Protein AF-A0A0M0K4E7-F1 (afdb_monomer_lite)

Radius of gyration: 36.14 Å; chains: 1; bounding box: 96×59×83 Å

Secondary structure (DSSP, 8-state):
-HHHHTTTT---S-HHHHHHHHHHHHHHHHHHHHHHHHTSTTHHHHHHHT-SEEEEEEEEGGGTEEEEEEEEHHHHHHH-HHHHHHHT--HHHHHIIIIIS-TTTEEEEEEES-STT----EEEEEEPPTT-TTGGGT-SHHHHHHHHSPPPPHHHHHHHHHHHHHHHHHHHHHHHHHHHHHHHHHHHHHHHHHHHHHHHHHHHHHHHHHHHHHHHHH-S----------------------

Structure (mmCIF, N/CA/C/O backbone):
data_AF-A0A0M0K4E7-F1
#
_entry.id   AF-A0A0M0K4E7-F1
#
loop_
_atom_site.group_PDB
_atom_site.id
_atom_site.type_symbol
_atom_site.label_atom_id
_atom_site.label_alt_id
_atom_site.label_comp_id
_atom_site.label_asym_id
_atom_site.label_entity_id
_atom_site.label_seq_id
_atom_site.pdbx_PDB_ins_code
_atom_site.Cartn_x
_atom_site.Cartn_y
_atom_site.Cartn_z
_atom_site.occupancy
_atom_site.B_iso_or_equiv
_atom_site.auth_seq_id
_atom_site.auth_comp_id
_atom_site.auth_asym_id
_atom_site.auth_atom_id
_atom_site.pdbx_PDB_model_num
ATOM 1 N N . MET A 1 1 ? 12.611 11.943 -16.036 1.00 49.38 1 MET A N 1
ATOM 2 C CA . MET A 1 1 ? 11.353 11.420 -16.607 1.00 49.38 1 MET A CA 1
ATOM 3 C C . MET A 1 1 ? 11.455 11.261 -18.122 1.00 49.38 1 MET A C 1
ATOM 5 O O . MET A 1 1 ? 11.219 10.158 -18.580 1.00 49.38 1 MET A O 1
ATOM 9 N N . GLN A 1 2 ? 11.907 12.278 -18.879 1.00 44.09 2 GLN A N 1
ATOM 10 C CA . GLN A 1 2 ? 12.085 12.181 -20.344 1.00 44.09 2 GLN A CA 1
ATOM 11 C C . GLN A 1 2 ? 12.909 10.962 -20.803 1.00 44.09 2 GLN A C 1
ATOM 13 O O . GLN A 1 2 ? 12.464 10.255 -21.692 1.00 44.09 2 GLN A O 1
ATOM 18 N N . ARG A 1 3 ? 14.024 10.626 -20.133 1.00 46.41 3 ARG A N 1
ATOM 19 C CA . ARG A 1 3 ? 14.875 9.484 -20.531 1.00 46.41 3 ARG A CA 1
ATOM 20 C C . ARG A 1 3 ? 14.228 8.089 -20.438 1.00 46.41 3 ARG A C 1
ATOM 22 O O . ARG A 1 3 ? 14.693 7.184 -21.109 1.00 46.41 3 ARG A O 1
ATOM 29 N N . ALA A 1 4 ? 13.193 7.891 -19.615 1.00 48.69 4 ALA A N 1
ATOM 30 C CA . ALA A 1 4 ? 12.567 6.568 -19.452 1.00 48.69 4 ALA A CA 1
ATOM 31 C C . ALA A 1 4 ? 11.595 6.227 -20.598 1.00 48.69 4 ALA A C 1
ATOM 33 O O . ALA A 1 4 ? 11.326 5.058 -20.858 1.00 48.69 4 ALA A O 1
ATOM 34 N N . PHE A 1 5 ? 11.086 7.253 -21.288 1.00 51.72 5 PHE A N 1
ATOM 35 C CA . PHE A 1 5 ? 10.096 7.118 -22.359 1.00 51.72 5 PHE A CA 1
ATOM 36 C C . PHE A 1 5 ? 10.660 7.435 -23.752 1.00 51.72 5 PHE A C 1
ATOM 38 O O . PHE A 1 5 ? 9.991 7.168 -24.745 1.00 51.72 5 PHE A O 1
ATOM 45 N N . THR A 1 6 ? 11.885 7.967 -23.850 1.00 50.75 6 THR A N 1
ATOM 46 C CA . THR A 1 6 ? 12.546 8.275 -25.133 1.00 50.75 6 THR A CA 1
ATOM 47 C C . THR A 1 6 ? 12.959 7.041 -25.937 1.00 50.75 6 THR A C 1
ATOM 49 O O . THR A 1 6 ? 13.084 7.144 -27.150 1.00 50.75 6 THR A O 1
ATOM 52 N N . ASP A 1 7 ? 13.086 5.869 -25.309 1.00 50.75 7 ASP A N 1
ATOM 53 C CA . ASP A 1 7 ? 13.483 4.616 -25.985 1.00 50.75 7 ASP A CA 1
ATOM 54 C C . ASP A 1 7 ? 12.294 3.888 -26.654 1.00 50.75 7 ASP A C 1
ATOM 56 O O . ASP A 1 7 ? 12.356 2.701 -26.970 1.00 50.75 7 ASP A O 1
ATOM 60 N N . GLY A 1 8 ? 11.178 4.591 -26.863 1.00 47.91 8 GLY A N 1
ATOM 61 C CA . GLY A 1 8 ? 9.873 4.018 -27.193 1.00 47.91 8 GLY A CA 1
ATOM 62 C C . GLY A 1 8 ? 9.728 3.279 -28.529 1.00 47.91 8 GLY A C 1
ATOM 63 O O . GLY A 1 8 ? 8.633 2.785 -28.776 1.00 47.91 8 GLY A O 1
ATOM 64 N N . CYS A 1 9 ? 10.758 3.165 -29.376 1.00 43.69 9 CYS A N 1
ATOM 65 C CA . CYS A 1 9 ? 10.559 2.697 -30.756 1.00 43.69 9 CYS A CA 1
ATOM 66 C C . CYS A 1 9 ? 11.345 1.464 -31.220 1.00 43.69 9 CYS A C 1
ATOM 68 O O . CYS A 1 9 ? 11.097 1.033 -32.343 1.00 43.69 9 CYS A O 1
ATOM 70 N N . ARG A 1 10 ? 12.237 0.850 -30.432 1.00 47.88 10 ARG A N 1
ATOM 71 C CA . ARG A 1 10 ? 12.914 -0.401 -30.848 1.00 47.88 10 ARG A CA 1
ATOM 72 C C . ARG A 1 10 ? 13.301 -1.275 -29.657 1.00 47.88 10 ARG A C 1
ATOM 74 O O . ARG A 1 10 ? 14.477 -1.497 -29.408 1.00 47.88 10 ARG A O 1
ATOM 81 N N . LEU A 1 11 ? 12.319 -1.776 -28.911 1.00 52.84 11 LEU A N 1
ATOM 82 C CA . LEU A 1 11 ? 12.579 -2.970 -28.106 1.00 52.84 11 LEU A CA 1
ATOM 83 C C . LEU A 1 11 ? 12.620 -4.141 -29.089 1.00 52.84 11 LEU A C 1
ATOM 85 O O . LEU A 1 11 ? 11.592 -4.495 -29.665 1.00 52.84 11 LEU A O 1
ATOM 89 N N . GLY A 1 12 ? 13.818 -4.666 -29.354 1.00 53.38 12 GLY A N 1
ATOM 90 C CA . GLY A 1 12 ? 13.960 -5.930 -30.068 1.00 53.38 12 GLY A CA 1
ATOM 91 C C . GLY A 1 12 ? 13.257 -7.056 -29.305 1.00 53.38 12 GLY A C 1
ATOM 92 O O . GLY A 1 12 ? 12.929 -6.914 -28.128 1.00 53.38 12 GLY A O 1
ATOM 93 N N . ASN A 1 13 ? 13.055 -8.202 -29.954 1.00 57.75 13 ASN A N 1
ATOM 94 C CA . ASN A 1 13 ? 12.472 -9.395 -29.321 1.00 57.75 13 ASN A CA 1
ATOM 95 C C . ASN A 1 13 ? 13.387 -10.038 -28.248 1.00 57.75 13 ASN A C 1
ATOM 97 O O . ASN A 1 13 ? 13.140 -11.170 -27.836 1.00 57.75 13 ASN A O 1
ATOM 101 N N . ASP A 1 14 ? 14.448 -9.358 -27.803 1.00 67.06 14 ASP A N 1
ATOM 102 C CA . ASP A 1 14 ? 15.333 -9.851 -26.753 1.00 67.06 14 ASP A CA 1
ATOM 103 C C . ASP A 1 14 ? 14.727 -9.582 -25.364 1.00 67.06 14 ASP A C 1
ATOM 105 O O . ASP A 1 14 ? 14.653 -8.447 -24.877 1.00 67.06 14 ASP A O 1
ATOM 109 N N . ASN A 1 15 ? 14.311 -10.664 -24.701 1.00 71.00 15 ASN A N 1
ATOM 110 C CA . ASN A 1 15 ? 13.724 -10.647 -23.362 1.00 71.00 15 ASN A CA 1
ATOM 111 C C . ASN A 1 15 ? 14.618 -9.959 -22.313 1.00 71.00 15 ASN A C 1
ATOM 113 O O . ASN A 1 15 ? 14.098 -9.361 -21.362 1.00 71.00 15 ASN A O 1
ATOM 117 N N . ALA A 1 16 ? 15.947 -10.007 -22.457 1.00 79.81 16 ALA A N 1
ATOM 118 C CA . ALA A 1 16 ? 16.861 -9.406 -21.487 1.00 79.81 16 ALA A CA 1
ATOM 119 C C . ALA A 1 16 ? 16.860 -7.870 -21.564 1.00 79.81 16 ALA A C 1
ATOM 121 O O . ALA A 1 16 ? 16.877 -7.188 -20.533 1.00 79.81 16 ALA A O 1
ATOM 122 N N . GLU A 1 17 ? 16.806 -7.311 -22.773 1.00 74.75 17 GLU A N 1
ATOM 123 C CA . GLU A 1 17 ? 16.747 -5.863 -22.986 1.00 74.75 17 GLU A CA 1
ATOM 124 C C . GLU A 1 17 ? 15.408 -5.282 -22.535 1.00 74.75 17 GLU A C 1
ATOM 126 O O . GLU A 1 17 ? 15.381 -4.255 -21.847 1.00 74.75 17 GLU A O 1
ATOM 131 N N . VAL A 1 18 ? 14.309 -5.984 -22.834 1.00 74.50 18 VAL A N 1
ATOM 132 C CA . VAL A 1 18 ? 12.961 -5.633 -22.366 1.00 74.50 18 VAL A CA 1
ATOM 133 C C . VAL A 1 18 ? 12.916 -5.599 -20.842 1.00 74.50 18 VAL A C 1
ATOM 135 O O . VAL A 1 18 ? 12.477 -4.604 -20.269 1.00 74.50 18 VAL A O 1
ATOM 138 N N . THR A 1 19 ? 13.445 -6.622 -20.168 1.00 79.81 19 THR A N 1
ATOM 139 C CA . THR A 1 19 ? 13.471 -6.682 -18.696 1.00 79.81 19 THR A CA 1
ATOM 140 C C . THR A 1 19 ? 14.279 -5.529 -18.092 1.00 79.81 19 THR A C 1
ATOM 142 O O . THR A 1 19 ? 13.815 -4.852 -17.172 1.00 79.81 19 THR A O 1
ATOM 145 N N . LYS A 1 20 ? 15.465 -5.230 -18.641 1.00 82.31 20 LYS A N 1
ATOM 146 C CA . LYS A 1 20 ? 16.285 -4.088 -18.192 1.00 82.31 20 LYS A CA 1
ATOM 147 C C . LYS A 1 20 ? 15.591 -2.750 -18.423 1.00 82.31 20 LYS A C 1
ATOM 149 O O . LYS A 1 20 ? 15.772 -1.815 -17.642 1.00 82.31 20 LYS A O 1
ATOM 154 N N . TRP A 1 21 ? 14.865 -2.605 -19.527 1.00 81.06 21 TRP A N 1
ATOM 155 C CA . TRP A 1 21 ? 14.093 -1.400 -19.802 1.00 81.06 21 TRP A CA 1
ATOM 156 C C . TRP A 1 21 ? 12.918 -1.252 -18.828 1.00 81.06 21 TRP A C 1
ATOM 158 O O . TRP A 1 21 ? 12.784 -0.185 -18.229 1.00 81.06 21 TRP A O 1
ATOM 168 N N . LEU A 1 22 ? 12.147 -2.321 -18.591 1.00 81.50 22 LEU A N 1
ATOM 169 C CA . LEU A 1 22 ? 11.032 -2.336 -17.635 1.00 81.50 22 LEU A CA 1
ATOM 170 C C . LEU A 1 22 ? 11.507 -1.917 -16.242 1.00 81.50 22 LEU A C 1
ATOM 172 O O . LEU A 1 22 ? 10.992 -0.947 -15.695 1.00 81.50 22 LEU A O 1
ATOM 176 N N . HIS A 1 23 ? 12.573 -2.539 -15.736 1.00 84.62 23 HIS A N 1
ATOM 177 C CA . HIS A 1 23 ? 13.140 -2.201 -14.430 1.00 84.62 23 HIS A CA 1
ATOM 178 C C . HIS A 1 23 ? 13.562 -0.723 -14.333 1.00 84.62 23 HIS A C 1
ATOM 180 O O . HIS A 1 23 ? 13.323 -0.054 -13.326 1.00 84.62 23 HIS A O 1
ATOM 186 N N . ARG A 1 24 ? 14.182 -0.172 -15.389 1.00 83.69 24 ARG A N 1
ATOM 187 C CA . ARG A 1 24 ? 14.560 1.253 -15.442 1.00 83.69 24 ARG A CA 1
ATOM 188 C C . ARG A 1 24 ? 13.338 2.171 -15.436 1.00 83.69 24 ARG A C 1
ATOM 190 O O . ARG A 1 24 ? 13.378 3.221 -14.786 1.00 83.69 24 ARG A O 1
ATOM 197 N N . ALA A 1 25 ? 12.281 1.805 -16.158 1.00 82.31 25 ALA A N 1
ATOM 198 C CA . ALA A 1 25 ? 11.035 2.559 -16.203 1.00 82.31 25 ALA A CA 1
ATOM 199 C C . ALA A 1 25 ? 10.321 2.541 -14.841 1.00 82.31 25 ALA A C 1
ATOM 201 O O . ALA A 1 25 ? 9.995 3.615 -14.332 1.00 82.31 25 ALA A O 1
ATOM 202 N N . GLU A 1 26 ? 10.175 1.366 -14.220 1.00 87.38 26 GLU A N 1
ATOM 203 C CA . GLU A 1 26 ? 9.599 1.179 -12.876 1.00 87.38 26 GLU A CA 1
ATOM 204 C C . GLU A 1 26 ? 10.339 2.028 -11.844 1.00 87.38 26 GLU A C 1
ATOM 206 O O . GLU A 1 26 ? 9.764 2.955 -11.269 1.00 87.38 26 GLU A O 1
ATOM 211 N N . SER A 1 27 ? 11.657 1.829 -11.735 1.00 87.94 27 SER A N 1
ATOM 212 C CA . SER A 1 27 ? 12.516 2.571 -10.804 1.00 87.94 27 SER A CA 1
ATOM 213 C C . SER A 1 27 ? 12.409 4.089 -10.993 1.00 87.94 27 SER A C 1
ATOM 215 O O . SER A 1 27 ? 12.423 4.858 -10.031 1.00 87.94 27 SER A O 1
ATOM 217 N N . SER A 1 28 ? 12.295 4.555 -12.242 1.00 88.25 28 SER A N 1
ATOM 218 C CA . SER A 1 28 ? 12.187 5.987 -12.546 1.00 88.25 28 SER A CA 1
ATOM 219 C C . SER A 1 28 ? 10.867 6.591 -12.071 1.00 88.25 28 SER A C 1
ATOM 221 O O . SER A 1 28 ? 10.850 7.733 -11.598 1.00 88.25 28 SER A O 1
ATOM 223 N N . VAL A 1 29 ? 9.763 5.860 -12.231 1.00 89.50 29 VAL A N 1
ATOM 224 C CA . VAL A 1 29 ? 8.426 6.304 -11.826 1.00 89.50 29 VAL A CA 1
ATOM 225 C C . VAL A 1 29 ? 8.297 6.270 -10.307 1.00 89.50 29 VAL A C 1
ATOM 227 O O . VAL A 1 29 ? 7.909 7.278 -9.711 1.00 89.50 29 VAL A O 1
ATOM 230 N N . GLU A 1 30 ? 8.695 5.164 -9.681 1.00 90.88 30 GLU A N 1
ATOM 231 C CA . GLU A 1 30 ? 8.704 4.988 -8.226 1.00 90.88 30 GLU A CA 1
ATOM 232 C C . GLU A 1 30 ? 9.493 6.107 -7.545 1.00 90.88 30 GLU A C 1
ATOM 234 O O . GLU A 1 30 ? 8.958 6.842 -6.710 1.00 90.88 30 GLU A O 1
ATOM 239 N N . LEU A 1 31 ? 10.741 6.324 -7.975 1.00 89.81 31 LEU A N 1
ATOM 240 C CA . LEU A 1 31 ? 11.606 7.348 -7.399 1.00 89.81 31 LEU A CA 1
ATOM 241 C C . LEU A 1 31 ? 11.023 8.754 -7.567 1.00 89.81 31 LEU A C 1
ATOM 243 O O . LEU A 1 31 ? 11.155 9.594 -6.673 1.00 89.81 31 LEU A O 1
ATOM 247 N N . TRP A 1 32 ? 10.370 9.040 -8.696 1.00 91.75 32 TRP A N 1
ATOM 248 C CA . TRP A 1 32 ? 9.722 10.333 -8.900 1.00 91.75 32 TRP A CA 1
ATOM 249 C C . TRP A 1 32 ? 8.559 10.548 -7.925 1.00 91.75 32 TRP A C 1
ATOM 251 O O . TRP A 1 32 ? 8.462 11.621 -7.322 1.00 91.75 32 TRP A O 1
ATOM 261 N N . ILE A 1 33 ? 7.716 9.533 -7.716 1.00 92.88 33 ILE A N 1
ATOM 262 C CA . ILE A 1 33 ? 6.594 9.597 -6.769 1.00 92.88 33 ILE A CA 1
ATOM 263 C C . ILE A 1 33 ? 7.112 9.763 -5.338 1.00 92.88 33 ILE A C 1
ATOM 265 O O . ILE A 1 33 ? 6.658 10.656 -4.620 1.00 92.88 33 ILE A O 1
ATOM 269 N N . VAL A 1 34 ? 8.115 8.981 -4.936 1.00 91.25 34 VAL A N 1
ATOM 270 C CA . VAL A 1 34 ? 8.730 9.075 -3.602 1.00 91.25 34 VAL A CA 1
ATOM 271 C C . VAL A 1 34 ? 9.310 10.464 -3.371 1.00 91.25 34 VAL A C 1
ATOM 273 O O . VAL A 1 34 ? 9.052 11.080 -2.338 1.00 91.25 34 VAL A O 1
ATOM 276 N N . ARG A 1 35 ? 10.027 11.022 -4.352 1.00 89.81 35 ARG A N 1
ATOM 277 C CA . ARG A 1 35 ? 10.528 12.401 -4.276 1.00 89.81 35 ARG A CA 1
ATOM 278 C C . ARG A 1 35 ? 9.398 13.408 -4.102 1.00 89.81 35 ARG A C 1
ATOM 280 O O . ARG A 1 35 ? 9.556 14.347 -3.328 1.00 89.81 35 ARG A O 1
ATOM 287 N N . LEU A 1 36 ? 8.256 13.227 -4.767 1.00 90.94 36 LEU A N 1
ATOM 288 C CA . LEU A 1 36 ? 7.100 14.106 -4.580 1.00 90.94 36 LEU A CA 1
ATOM 289 C C . LEU A 1 36 ? 6.472 14.003 -3.192 1.00 90.94 36 LEU A C 1
ATOM 291 O O . LEU A 1 36 ? 6.034 15.032 -2.664 1.00 90.94 36 LEU A O 1
ATOM 295 N N . ILE A 1 37 ? 6.406 12.801 -2.617 1.00 90.75 37 ILE A N 1
ATOM 296 C CA . ILE A 1 37 ? 5.942 12.594 -1.240 1.00 90.75 37 ILE A CA 1
ATOM 297 C C . ILE A 1 37 ? 6.899 13.304 -0.275 1.00 90.75 37 ILE A C 1
ATOM 299 O O . ILE A 1 37 ? 6.455 14.065 0.577 1.00 90.75 37 ILE A O 1
ATOM 303 N N . MET A 1 38 ? 8.206 13.162 -0.495 1.00 88.50 38 MET A N 1
ATOM 304 C CA . MET A 1 38 ? 9.273 13.707 0.355 1.00 88.50 38 MET A CA 1
ATOM 305 C C . MET A 1 38 ? 9.560 15.201 0.159 1.00 88.50 38 MET A C 1
ATOM 307 O O . MET A 1 38 ? 10.302 15.802 0.937 1.00 88.50 38 MET A O 1
ATOM 311 N N . LYS A 1 39 ? 8.999 15.823 -0.884 1.00 87.00 39 LYS A N 1
ATOM 312 C CA . LYS A 1 39 ? 9.301 17.215 -1.251 1.00 87.00 39 LYS A CA 1
ATOM 313 C C . LYS A 1 39 ? 8.830 18.227 -0.203 1.00 87.00 39 LYS A C 1
ATOM 315 O O . LYS A 1 39 ? 9.453 19.274 -0.066 1.00 87.00 39 LYS A O 1
ATOM 320 N N . LYS A 1 40 ? 7.727 17.949 0.499 1.00 85.12 40 LYS A N 1
ATOM 321 C CA . LYS A 1 40 ? 7.120 18.860 1.485 1.00 85.12 40 LYS A CA 1
ATOM 322 C C . LYS A 1 40 ? 7.256 18.284 2.890 1.00 85.12 40 LYS A C 1
ATOM 324 O O . LYS A 1 40 ? 6.965 17.114 3.081 1.00 85.12 40 LYS A O 1
ATOM 329 N N . GLU A 1 41 ? 7.606 19.124 3.857 1.00 82.94 41 GLU A N 1
ATOM 330 C CA . GLU A 1 41 ? 7.984 18.735 5.226 1.00 82.94 41 GLU A CA 1
ATOM 331 C C . GLU A 1 41 ? 6.947 17.860 5.956 1.00 82.94 41 GLU A C 1
ATOM 333 O O . GLU A 1 41 ? 7.317 16.878 6.578 1.00 82.94 41 GLU A O 1
ATOM 338 N N . LYS A 1 42 ? 5.644 18.128 5.792 1.00 86.44 42 LYS A N 1
ATOM 339 C CA . LYS A 1 42 ? 4.561 17.363 6.453 1.00 86.44 42 LYS A CA 1
ATOM 340 C C . LYS A 1 42 ? 3.945 16.250 5.603 1.00 86.44 42 LYS A C 1
ATOM 342 O O . LYS A 1 42 ? 3.078 15.509 6.059 1.00 86.44 42 LYS A O 1
ATOM 347 N N . ARG A 1 43 ?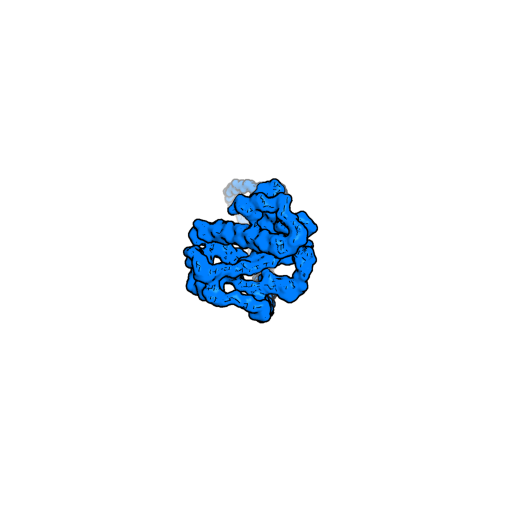 4.312 16.162 4.325 1.00 88.75 43 ARG A N 1
ATOM 348 C CA . ARG A 1 43 ? 3.652 15.246 3.386 1.00 88.75 43 ARG A CA 1
ATOM 349 C C . ARG A 1 43 ? 3.984 13.770 3.643 1.00 88.75 43 ARG A C 1
ATOM 351 O O . ARG A 1 43 ? 3.064 12.971 3.487 1.00 88.75 43 ARG A O 1
ATOM 358 N N . PRO A 1 44 ? 5.207 13.387 4.051 1.00 88.88 44 PRO A N 1
ATOM 359 C CA . PRO A 1 44 ? 5.496 12.013 4.454 1.00 88.88 44 PRO A CA 1
ATOM 360 C C . PRO A 1 44 ? 4.629 11.559 5.627 1.00 88.88 44 PRO A C 1
ATOM 362 O O . PRO A 1 44 ? 4.045 10.484 5.565 1.00 88.88 44 PRO A O 1
ATOM 365 N N . ASP A 1 45 ? 4.454 12.403 6.645 1.00 87.69 45 ASP A N 1
ATOM 366 C CA . ASP A 1 45 ? 3.609 12.091 7.804 1.00 87.69 45 ASP A CA 1
ATOM 367 C C . ASP A 1 45 ? 2.145 11.894 7.411 1.00 87.69 45 ASP A C 1
ATOM 369 O O . ASP A 1 45 ? 1.523 10.907 7.806 1.00 87.69 45 ASP A O 1
ATOM 373 N N . LEU A 1 46 ? 1.616 12.791 6.573 1.00 89.62 46 LEU A N 1
ATOM 374 C CA . LEU A 1 46 ? 0.271 12.659 6.011 1.00 89.62 46 LEU A CA 1
ATOM 375 C C . LEU A 1 46 ? 0.128 11.410 5.143 1.00 89.62 46 LEU A C 1
ATOM 377 O O . LEU A 1 46 ? -0.917 10.778 5.149 1.00 89.62 46 LEU A O 1
ATOM 381 N N . PHE A 1 47 ? 1.158 11.042 4.384 1.00 90.88 47 PHE A N 1
ATOM 382 C CA . PHE A 1 47 ? 1.125 9.823 3.585 1.00 90.88 47 PHE A CA 1
ATOM 383 C C . PHE A 1 47 ? 1.118 8.578 4.480 1.00 90.88 47 PHE A C 1
ATOM 385 O O . PHE A 1 47 ? 0.332 7.664 4.257 1.00 90.88 47 PHE A O 1
ATOM 392 N N . ARG A 1 48 ? 1.931 8.557 5.540 1.00 88.19 48 ARG A N 1
ATOM 393 C CA . ARG A 1 48 ? 1.964 7.454 6.511 1.00 88.19 48 ARG A CA 1
ATOM 394 C C . ARG A 1 48 ? 0.661 7.319 7.291 1.00 88.19 48 ARG A C 1
ATOM 396 O O . ARG A 1 48 ? 0.274 6.196 7.610 1.00 88.19 48 ARG A O 1
ATOM 403 N N . SER A 1 49 ? -0.026 8.424 7.588 1.00 89.00 49 SER A N 1
ATOM 404 C CA . SER A 1 49 ? -1.316 8.379 8.287 1.00 89.00 49 SER A CA 1
ATOM 405 C C . SER A 1 49 ? -2.428 7.731 7.455 1.00 89.00 49 SER A C 1
ATOM 407 O O . SER A 1 49 ? -3.395 7.238 8.034 1.00 89.00 49 SER A O 1
ATOM 409 N N . LEU A 1 50 ? -2.261 7.628 6.128 1.00 90.81 50 LEU A N 1
ATOM 410 C CA . LEU A 1 50 ? -3.142 6.830 5.265 1.00 90.81 50 LEU A CA 1
ATOM 411 C C . LEU A 1 50 ? -3.049 5.323 5.564 1.00 90.81 50 LEU A C 1
ATOM 413 O O . LEU A 1 50 ? -3.956 4.564 5.223 1.00 90.81 50 LEU A O 1
ATOM 417 N N . GLY A 1 51 ? -1.972 4.881 6.220 1.00 90.88 51 GLY A N 1
ATOM 418 C CA . GLY A 1 51 ? -1.787 3.508 6.660 1.00 90.88 51 GLY A CA 1
ATOM 419 C C . GLY A 1 51 ? -1.421 2.559 5.522 1.00 90.88 51 GLY A C 1
ATOM 420 O O . GLY A 1 51 ? -0.516 2.821 4.731 1.00 90.88 51 GLY A O 1
ATOM 421 N N . ARG A 1 52 ? -2.080 1.396 5.485 1.00 93.94 52 ARG A N 1
ATOM 422 C CA . ARG A 1 52 ? -1.826 0.371 4.467 1.00 93.94 52 ARG A CA 1
ATOM 423 C C . ARG A 1 52 ? -2.645 0.647 3.211 1.00 93.94 52 ARG A C 1
ATOM 425 O O . ARG A 1 52 ? -3.852 0.874 3.276 1.00 93.94 52 ARG A O 1
ATOM 432 N N . GLY A 1 53 ? -1.992 0.543 2.068 1.00 96.62 53 GLY A N 1
ATOM 433 C CA . GLY A 1 53 ? -2.562 0.786 0.759 1.00 96.62 53 GLY A CA 1
ATOM 434 C C . GLY A 1 53 ? -1.521 0.638 -0.337 1.00 96.62 53 GLY A C 1
ATOM 435 O O . GLY A 1 53 ? -0.333 0.438 -0.062 1.00 96.62 53 GLY A O 1
ATOM 436 N N . TRP A 1 54 ? -1.986 0.717 -1.574 1.00 97.38 54 TRP A N 1
ATOM 437 C CA . TRP A 1 54 ? -1.153 0.647 -2.767 1.00 97.38 54 TRP A CA 1
ATOM 438 C C . TRP A 1 54 ? -1.065 2.025 -3.410 1.00 97.38 54 TRP A C 1
ATOM 440 O O . TRP A 1 54 ? -2.013 2.813 -3.366 1.00 97.38 54 TRP A O 1
ATOM 450 N N . ILE A 1 55 ? 0.078 2.310 -4.029 1.00 97.62 55 ILE A N 1
ATOM 451 C CA . ILE A 1 55 ? 0.199 3.386 -5.003 1.00 97.62 55 ILE A CA 1
ATOM 452 C C . ILE A 1 55 ? -0.126 2.805 -6.376 1.00 97.62 55 ILE A C 1
ATOM 454 O O . ILE A 1 55 ? 0.614 1.986 -6.917 1.00 97.62 55 ILE A O 1
ATOM 458 N N . LEU A 1 56 ? -1.246 3.248 -6.929 1.00 97.12 56 LEU A N 1
ATOM 459 C CA . LEU A 1 56 ? -1.745 2.853 -8.234 1.00 97.12 56 LEU A CA 1
ATOM 460 C C . LEU A 1 56 ? -1.155 3.801 -9.268 1.00 97.12 56 LEU A C 1
ATOM 462 O O . LEU A 1 56 ? -1.208 5.019 -9.091 1.00 97.12 56 LEU A O 1
ATOM 466 N N . ILE A 1 57 ? -0.596 3.255 -10.342 1.00 95.44 57 ILE A N 1
ATOM 467 C CA . ILE A 1 57 ? 0.037 4.010 -11.420 1.00 95.44 57 ILE A CA 1
ATOM 468 C C . ILE A 1 57 ? -0.575 3.571 -12.746 1.00 95.44 57 ILE A C 1
ATOM 470 O O . ILE A 1 57 ? -0.566 2.393 -13.094 1.00 95.44 57 ILE A O 1
ATOM 474 N N . HIS A 1 58 ? -1.052 4.537 -13.524 1.00 92.12 58 HIS A N 1
ATOM 475 C CA . HIS A 1 58 ? -1.516 4.327 -14.890 1.00 92.12 58 HIS A CA 1
ATOM 476 C C . HIS A 1 58 ? -0.621 5.109 -15.850 1.00 92.12 58 HIS A C 1
ATOM 478 O O . HIS A 1 58 ? -0.614 6.342 -15.841 1.00 92.12 58 HIS A O 1
ATOM 484 N N . LEU A 1 59 ? 0.133 4.386 -16.677 1.00 88.44 59 LEU A N 1
ATOM 485 C CA . LEU A 1 59 ? 1.029 4.937 -17.688 1.00 88.44 59 LEU A CA 1
ATOM 486 C C . LEU A 1 59 ? 0.313 5.118 -19.031 1.00 88.44 59 LEU A C 1
ATOM 488 O O . LEU A 1 59 ? -0.173 4.164 -19.633 1.00 88.44 59 LEU A O 1
ATOM 492 N N . TRP A 1 60 ? 0.315 6.347 -19.540 1.00 85.31 60 TRP A N 1
ATOM 493 C CA . TRP A 1 60 ? -0.121 6.693 -20.891 1.00 85.31 60 TRP A CA 1
ATOM 494 C C . TRP A 1 60 ? 1.095 6.847 -21.792 1.00 85.31 60 TRP A C 1
ATOM 496 O O . TRP A 1 60 ? 1.624 7.946 -21.991 1.00 85.31 60 TRP A O 1
ATOM 506 N N . ARG A 1 61 ? 1.545 5.721 -22.345 1.00 74.12 61 ARG A N 1
ATOM 507 C CA . ARG A 1 61 ? 2.783 5.649 -23.132 1.00 74.12 61 ARG A CA 1
ATOM 508 C C . ARG A 1 61 ? 2.798 6.582 -24.332 1.00 74.12 61 ARG A C 1
ATOM 510 O O . ARG A 1 61 ? 3.771 7.305 -24.503 1.00 74.12 61 ARG A O 1
ATOM 517 N N . ALA A 1 62 ? 1.700 6.635 -25.088 1.00 78.12 62 ALA A N 1
ATOM 518 C CA . ALA A 1 62 ? 1.567 7.516 -26.250 1.00 78.12 62 ALA A CA 1
ATOM 519 C C . ALA A 1 62 ? 1.799 9.001 -25.913 1.00 78.12 62 ALA A C 1
ATOM 521 O O . ALA A 1 62 ? 2.220 9.773 -26.765 1.00 78.12 62 ALA A O 1
ATOM 522 N N . GLN A 1 63 ? 1.553 9.400 -24.661 1.00 81.44 63 GLN A N 1
ATOM 523 C CA . GLN A 1 63 ? 1.708 10.779 -24.205 1.00 81.44 63 GLN A CA 1
ATOM 524 C C . GLN A 1 63 ? 2.926 10.982 -23.296 1.00 81.44 63 GLN A C 1
ATOM 526 O O . GLN A 1 63 ? 3.142 12.100 -22.835 1.00 81.44 63 GLN A O 1
ATOM 531 N N . SER A 1 64 ? 3.699 9.929 -22.998 1.00 77.69 64 SER A N 1
ATOM 532 C CA . SER A 1 64 ? 4.789 9.961 -22.007 1.00 77.69 64 SER A CA 1
ATOM 533 C C . SER A 1 64 ? 4.360 10.560 -20.658 1.00 77.69 64 SER A C 1
ATOM 535 O O . SER A 1 64 ? 5.109 11.289 -20.006 1.00 77.69 64 SER A O 1
ATOM 537 N N . LYS A 1 65 ? 3.118 10.277 -20.252 1.00 85.50 65 LYS A N 1
ATOM 538 C CA . LYS A 1 65 ? 2.500 10.759 -19.012 1.00 85.50 65 LYS A CA 1
ATOM 539 C C . LYS A 1 65 ? 2.093 9.578 -18.151 1.00 85.50 65 LYS A C 1
ATOM 541 O O . LYS A 1 65 ? 1.858 8.483 -18.654 1.00 85.50 65 LYS A O 1
ATOM 546 N N . PHE A 1 66 ? 1.951 9.813 -16.857 1.00 91.25 66 PHE A N 1
ATOM 547 C CA . PHE A 1 66 ? 1.288 8.866 -15.976 1.00 91.25 66 PHE A CA 1
ATOM 548 C C . PHE A 1 66 ? 0.449 9.594 -14.937 1.00 91.25 66 PHE A C 1
ATOM 550 O O . PHE A 1 66 ? 0.751 10.722 -14.538 1.00 91.25 66 PHE A O 1
ATOM 557 N N . LYS A 1 67 ? -0.610 8.922 -14.497 1.00 94.19 67 LYS A N 1
ATOM 558 C CA . LYS A 1 67 ? -1.421 9.309 -13.348 1.00 94.19 67 LYS A CA 1
ATOM 559 C C . LYS A 1 67 ? -1.108 8.353 -12.208 1.00 94.19 67 LYS A C 1
ATOM 561 O O . LYS A 1 67 ? -0.946 7.160 -12.446 1.00 94.19 67 LYS A O 1
ATOM 566 N N . TRP A 1 68 ? -1.044 8.866 -10.985 1.00 95.88 68 TRP A N 1
ATOM 567 C CA . TRP A 1 68 ? -0.901 8.027 -9.802 1.00 95.88 68 TRP A CA 1
ATOM 568 C C . TRP A 1 68 ? -1.800 8.502 -8.666 1.00 95.88 68 TRP A C 1
ATOM 570 O O . TRP A 1 68 ? -2.141 9.686 -8.590 1.00 95.88 68 TRP A O 1
ATOM 580 N N . TRP A 1 69 ? -2.204 7.574 -7.808 1.00 96.56 69 TRP A N 1
ATOM 581 C CA . TRP A 1 69 ? -2.989 7.842 -6.607 1.00 96.56 69 TRP A CA 1
ATOM 582 C C . TRP A 1 69 ? -2.751 6.749 -5.564 1.00 96.56 69 TRP A C 1
ATOM 584 O O . TRP A 1 69 ? -2.158 5.715 -5.859 1.00 96.56 69 TRP A O 1
ATOM 594 N N . PHE A 1 70 ? -3.175 7.002 -4.330 1.00 96.94 70 PHE A N 1
ATOM 595 C CA . PHE A 1 70 ? -3.131 6.020 -3.252 1.00 96.94 70 PHE A CA 1
ATOM 596 C C . PHE A 1 70 ? -4.529 5.447 -3.026 1.00 96.94 70 PHE A C 1
ATOM 598 O O . PHE A 1 70 ? -5.493 6.212 -2.946 1.00 96.94 70 PHE A O 1
ATOM 605 N N . GLU A 1 71 ? -4.632 4.132 -2.850 1.00 97.50 71 GLU A N 1
ATOM 606 C CA . GLU A 1 71 ? -5.846 3.485 -2.352 1.00 97.50 71 GLU A CA 1
ATOM 607 C C . GLU A 1 71 ? -5.547 2.623 -1.135 1.00 97.50 71 GLU A C 1
ATOM 609 O O . GLU A 1 71 ? -4.574 1.871 -1.112 1.00 97.50 71 GLU A O 1
ATOM 614 N N . SER A 1 72 ? -6.418 2.702 -0.127 1.00 97.00 72 SER A N 1
ATOM 615 C CA . SER A 1 72 ? -6.355 1.799 1.018 1.00 97.00 72 SER A CA 1
ATOM 616 C C . SER A 1 72 ? -6.589 0.353 0.582 1.00 97.00 72 SER A C 1
ATOM 618 O O . SER A 1 72 ? -7.287 0.098 -0.400 1.00 97.00 72 SER A O 1
ATOM 620 N N . ILE A 1 73 ? -6.061 -0.606 1.348 1.00 96.25 73 ILE A N 1
ATOM 621 C CA . ILE A 1 73 ? -6.224 -2.040 1.043 1.00 96.25 73 ILE A CA 1
ATOM 622 C C . ILE A 1 73 ? -7.700 -2.426 0.873 1.00 96.25 73 ILE A C 1
ATOM 624 O O . ILE A 1 73 ? -8.034 -3.154 -0.054 1.00 96.25 73 ILE A O 1
ATOM 628 N N . ASP A 1 74 ? -8.602 -1.876 1.688 1.00 95.06 74 ASP A N 1
ATOM 629 C CA . ASP A 1 74 ? -10.040 -2.149 1.566 1.00 95.06 74 ASP A CA 1
ATOM 630 C C . ASP A 1 74 ? -10.634 -1.674 0.232 1.00 95.06 74 ASP A C 1
ATOM 632 O O . ASP A 1 74 ? -11.627 -2.221 -0.241 1.00 95.06 74 ASP A O 1
ATOM 636 N N . ARG A 1 75 ? -10.091 -0.608 -0.368 1.00 96.94 75 ARG A N 1
ATOM 637 C CA . ARG A 1 75 ? -10.514 -0.133 -1.694 1.00 96.94 75 ARG A CA 1
ATOM 638 C C . ARG A 1 75 ? -9.868 -0.957 -2.799 1.00 96.94 75 ARG A C 1
ATOM 640 O O . ARG A 1 75 ? -10.585 -1.385 -3.694 1.00 96.94 75 ARG A O 1
ATOM 647 N N . VAL A 1 76 ? -8.584 -1.288 -2.665 1.00 96.19 76 VAL A N 1
ATOM 648 C CA . VAL A 1 76 ? -7.874 -2.194 -3.580 1.00 96.19 76 VAL A CA 1
ATOM 649 C C . VAL A 1 76 ? -8.619 -3.521 -3.724 1.00 96.19 76 VAL A C 1
ATOM 651 O O . VAL A 1 76 ? -8.989 -3.910 -4.827 1.00 96.19 76 VAL A O 1
ATOM 654 N N . LEU A 1 77 ? -8.934 -4.170 -2.601 1.00 94.88 77 LEU A N 1
ATOM 655 C CA . LEU A 1 77 ? -9.646 -5.448 -2.576 1.00 94.88 77 LEU A CA 1
ATOM 656 C C . LEU A 1 77 ? -11.109 -5.351 -3.037 1.00 94.88 77 LEU A C 1
ATOM 658 O O . LEU A 1 77 ? -11.764 -6.377 -3.164 1.00 94.88 77 LEU A O 1
ATOM 662 N N . ARG A 1 78 ? -11.656 -4.161 -3.289 1.00 95.94 78 ARG A N 1
ATOM 663 C CA . ARG A 1 78 ? -13.006 -4.007 -3.855 1.00 95.94 78 ARG A CA 1
ATOM 664 C C . ARG A 1 78 ? -12.979 -3.613 -5.325 1.00 95.94 78 ARG A C 1
ATOM 666 O O . ARG A 1 78 ? -13.737 -4.164 -6.108 1.00 95.94 78 ARG A O 1
ATOM 673 N N . ASN A 1 79 ? -12.105 -2.682 -5.688 1.00 96.50 79 ASN A N 1
ATOM 674 C CA . ASN A 1 79 ? -12.138 -2.008 -6.983 1.00 96.50 79 ASN A CA 1
ATOM 675 C C . ASN A 1 79 ? -11.183 -2.620 -8.014 1.00 96.50 79 ASN A C 1
ATOM 677 O O . ASN A 1 79 ? -11.351 -2.389 -9.206 1.00 96.50 79 ASN A O 1
ATOM 681 N N . HIS A 1 80 ? -10.173 -3.369 -7.567 1.00 93.50 80 HIS A N 1
ATOM 682 C CA . HIS A 1 80 ? -9.068 -3.834 -8.408 1.00 93.50 80 HIS A CA 1
ATOM 683 C C . HIS A 1 80 ? -9.014 -5.364 -8.526 1.00 93.50 80 HIS A C 1
ATOM 685 O O . HIS A 1 80 ? -7.944 -5.935 -8.716 1.00 93.50 80 HIS A O 1
ATOM 691 N N . GLN A 1 81 ? -10.161 -6.043 -8.432 1.00 93.25 81 GLN A N 1
ATOM 692 C CA . GLN A 1 81 ? -10.237 -7.506 -8.560 1.00 93.25 81 GLN A CA 1
ATOM 693 C C . GLN A 1 81 ? -9.754 -8.002 -9.929 1.00 93.25 81 GLN A C 1
ATOM 695 O O . GLN A 1 81 ? -9.016 -8.985 -9.997 1.00 93.25 81 GLN A O 1
ATOM 700 N N . ASP A 1 82 ? -10.072 -7.273 -11.001 1.00 91.06 82 ASP A N 1
ATOM 701 C CA . ASP A 1 82 ? -9.596 -7.593 -12.351 1.00 91.06 82 ASP A CA 1
ATOM 702 C C . ASP A 1 82 ? -8.073 -7.455 -12.463 1.00 91.06 82 ASP A C 1
ATOM 704 O O . ASP A 1 82 ? -7.408 -8.299 -13.060 1.00 91.06 82 ASP A O 1
ATOM 708 N N . ASP A 1 83 ? -7.504 -6.416 -11.844 1.00 92.00 83 ASP A N 1
ATOM 709 C CA . ASP A 1 83 ? -6.058 -6.189 -11.824 1.00 92.00 83 ASP A CA 1
ATOM 710 C C . ASP A 1 83 ? -5.337 -7.287 -11.030 1.00 92.00 83 ASP A C 1
ATOM 712 O O . ASP A 1 83 ? -4.347 -7.844 -11.501 1.00 92.00 83 ASP A O 1
ATOM 716 N N . ILE A 1 84 ? -5.858 -7.646 -9.853 1.00 92.31 84 ILE A N 1
ATOM 717 C CA . ILE A 1 84 ? -5.327 -8.734 -9.016 1.00 92.31 84 ILE A CA 1
ATOM 718 C C . ILE A 1 84 ? -5.367 -10.064 -9.779 1.00 92.31 84 ILE A C 1
ATOM 720 O O . ILE A 1 84 ? -4.378 -10.802 -9.796 1.00 92.31 84 ILE A O 1
ATOM 724 N N . SER A 1 85 ? -6.483 -10.333 -10.459 1.00 90.50 85 SER A N 1
ATOM 725 C CA . SER A 1 85 ? -6.668 -11.532 -11.278 1.00 90.50 85 SER A CA 1
ATOM 726 C C . SER A 1 85 ? -5.708 -11.562 -12.469 1.00 90.50 85 SER A C 1
ATOM 728 O O . SER A 1 85 ? -5.128 -12.605 -12.766 1.00 90.50 85 SER A O 1
ATOM 730 N N . ALA A 1 86 ? -5.474 -10.418 -13.120 1.00 90.19 86 ALA A N 1
ATOM 731 C CA . ALA A 1 86 ? -4.553 -10.303 -14.248 1.00 90.19 86 ALA A CA 1
ATOM 732 C C . ALA A 1 86 ? -3.092 -10.576 -13.853 1.00 90.19 86 ALA A C 1
ATOM 734 O O . ALA A 1 86 ? -2.369 -11.218 -14.614 1.00 90.19 86 ALA A O 1
ATOM 735 N N . ILE A 1 87 ? -2.674 -10.147 -12.655 1.00 89.81 87 ILE A N 1
ATOM 736 C CA . ILE A 1 87 ? -1.332 -10.428 -12.110 1.00 89.81 87 ILE A CA 1
ATOM 737 C C . ILE A 1 87 ? -1.193 -11.909 -11.700 1.00 89.81 87 ILE A C 1
ATOM 739 O O . ILE A 1 87 ? -0.075 -12.406 -11.577 1.00 89.81 87 ILE A O 1
ATOM 743 N N . LYS A 1 88 ? -2.310 -12.633 -11.528 1.00 88.75 88 LYS A N 1
ATOM 744 C CA . LYS A 1 88 ? -2.358 -14.032 -11.065 1.00 88.75 88 LYS A CA 1
ATOM 745 C C . LYS A 1 88 ? -1.724 -14.223 -9.684 1.00 88.75 88 LYS A C 1
ATOM 747 O O . LYS A 1 88 ? -0.988 -15.181 -9.455 1.00 88.75 88 LYS A O 1
ATOM 752 N N . LEU A 1 89 ? -1.998 -13.301 -8.762 1.00 87.12 89 LEU A N 1
ATOM 753 C CA . LEU A 1 89 ? -1.575 -13.449 -7.371 1.00 87.12 89 LEU A CA 1
ATOM 754 C C . LEU A 1 89 ? -2.433 -14.519 -6.692 1.00 87.12 89 LEU A C 1
ATOM 756 O O . LEU A 1 89 ? -3.649 -14.363 -6.598 1.00 87.12 89 LEU A O 1
ATOM 760 N N . ASP A 1 90 ? -1.801 -15.577 -6.188 1.00 87.75 90 ASP A N 1
ATOM 761 C CA . ASP A 1 90 ? -2.456 -16.485 -5.249 1.00 87.75 90 ASP A CA 1
ATOM 762 C C . ASP A 1 90 ? -2.708 -15.782 -3.901 1.00 87.75 90 ASP A C 1
ATOM 764 O O . ASP A 1 90 ? -2.219 -14.677 -3.640 1.00 87.75 90 ASP A O 1
ATOM 768 N N . GLU A 1 91 ? -3.491 -16.409 -3.023 1.00 86.06 91 GLU A N 1
ATOM 769 C CA . GLU A 1 91 ? -3.858 -15.814 -1.732 1.00 86.06 91 GLU A CA 1
ATOM 770 C C . GLU A 1 91 ? -2.621 -15.484 -0.876 1.00 86.06 91 GLU A C 1
ATOM 772 O O . GLU A 1 91 ? -2.545 -14.423 -0.247 1.00 86.06 91 GLU A O 1
ATOM 777 N N . HIS A 1 92 ? -1.601 -16.345 -0.916 1.00 83.12 92 HIS A N 1
ATOM 778 C CA . HIS A 1 92 ? -0.342 -16.136 -0.203 1.00 83.12 92 HIS A CA 1
ATOM 779 C C . HIS A 1 92 ? 0.455 -14.942 -0.743 1.00 83.12 92 HIS A C 1
ATOM 781 O O . HIS A 1 92 ? 0.950 -14.120 0.038 1.00 83.12 92 HIS A O 1
ATOM 787 N N . SER A 1 93 ? 0.546 -14.791 -2.063 1.00 88.31 93 SER A N 1
ATOM 788 C CA . SER A 1 93 ? 1.193 -13.641 -2.691 1.00 88.31 93 SER A CA 1
ATOM 789 C C . SER A 1 93 ? 0.385 -12.373 -2.464 1.00 88.31 93 SER A C 1
ATOM 791 O O . SER A 1 93 ? 0.954 -11.332 -2.155 1.00 88.31 93 SER A O 1
ATOM 793 N N . LEU A 1 94 ? -0.945 -12.427 -2.508 1.00 92.88 94 LEU A N 1
ATOM 794 C CA . LEU A 1 94 ? -1.782 -11.269 -2.204 1.00 92.88 94 LEU A CA 1
ATOM 795 C C . LEU A 1 94 ? -1.593 -10.800 -0.751 1.00 92.88 94 LEU A C 1
ATOM 797 O O . LEU A 1 94 ? -1.514 -9.595 -0.485 1.00 92.88 94 LEU A O 1
ATOM 801 N N . ALA A 1 95 ? -1.445 -11.729 0.198 1.00 92.75 95 ALA A N 1
ATOM 802 C CA . ALA A 1 95 ? -1.169 -11.407 1.597 1.00 92.75 95 ALA A CA 1
ATOM 803 C C . ALA A 1 95 ? 0.146 -10.623 1.764 1.00 92.75 95 ALA A C 1
ATOM 805 O O . ALA A 1 95 ? 0.201 -9.682 2.565 1.00 92.75 95 ALA A O 1
ATOM 806 N N . LYS A 1 96 ? 1.181 -10.932 0.970 1.00 93.38 96 LYS A N 1
ATOM 807 C CA . LYS A 1 96 ? 2.461 -10.198 0.939 1.00 93.38 96 LYS A CA 1
ATOM 808 C C . LYS A 1 96 ? 2.253 -8.710 0.641 1.00 93.38 96 LYS A C 1
ATOM 810 O O . LYS A 1 96 ? 2.780 -7.865 1.371 1.00 93.38 96 LYS A O 1
ATOM 815 N N . TYR A 1 97 ? 1.442 -8.390 -0.367 1.00 95.06 97 TYR A N 1
ATOM 816 C CA . TYR A 1 97 ? 1.194 -7.013 -0.814 1.00 95.06 97 TYR A CA 1
ATOM 817 C C . TYR A 1 97 ? 0.128 -6.273 -0.001 1.00 95.06 97 TYR A C 1
ATOM 819 O O . TYR A 1 97 ? 0.042 -5.052 -0.068 1.00 95.06 97 TYR A O 1
ATOM 827 N N . THR A 1 98 ? -0.681 -6.965 0.796 1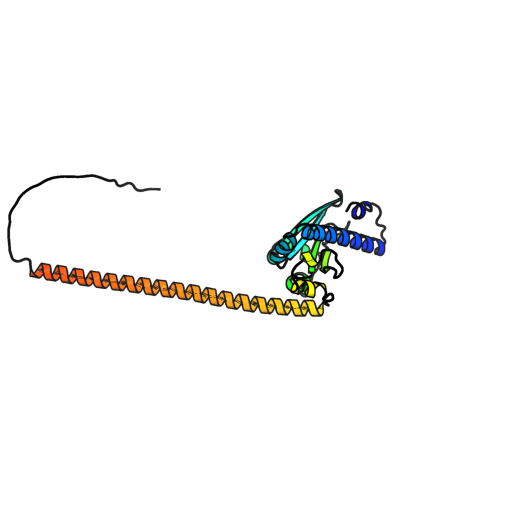.00 94.94 98 THR A N 1
ATOM 828 C CA . THR A 1 98 ? -1.752 -6.329 1.583 1.00 94.94 98 THR A CA 1
ATOM 829 C C . THR A 1 98 ? -1.379 -6.173 3.057 1.00 94.94 98 THR A C 1
ATOM 831 O O . THR A 1 98 ? -1.515 -5.092 3.638 1.00 94.94 98 THR A O 1
ATOM 834 N N . ARG A 1 99 ? -0.860 -7.237 3.676 1.00 93.06 99 ARG A N 1
ATOM 835 C CA . ARG A 1 99 ? -0.623 -7.326 5.127 1.00 93.06 99 ARG A CA 1
ATOM 836 C C . ARG A 1 99 ? 0.841 -7.594 5.477 1.00 93.06 99 ARG A C 1
ATOM 838 O O . ARG A 1 99 ? 1.291 -7.168 6.539 1.00 93.06 99 ARG A O 1
ATOM 845 N N . GLY A 1 100 ? 1.583 -8.263 4.597 1.00 91.75 100 GLY A N 1
ATOM 846 C CA . GLY A 1 100 ? 2.945 -8.727 4.862 1.00 91.75 100 GLY A CA 1
ATOM 847 C C . GLY A 1 100 ? 3.992 -7.620 4.851 1.00 91.75 100 GLY A C 1
ATOM 848 O O . GLY A 1 100 ? 4.875 -7.618 5.705 1.00 91.75 100 GLY A O 1
ATOM 849 N N . TYR A 1 101 ? 3.872 -6.649 3.944 1.00 92.94 101 TYR A N 1
ATOM 850 C CA . TYR A 1 101 ? 4.828 -5.544 3.847 1.00 92.94 101 TYR A CA 1
ATOM 851 C C . TYR A 1 101 ? 4.846 -4.642 5.097 1.00 92.94 101 TYR A C 1
ATOM 853 O O . TYR A 1 101 ? 3.844 -4.496 5.814 1.00 92.94 101 TYR A O 1
ATOM 861 N N . MET A 1 102 ? 6.000 -4.031 5.351 1.00 90.31 102 MET A N 1
ATOM 862 C CA . MET A 1 102 ? 6.283 -3.156 6.484 1.00 90.31 102 MET A CA 1
ATOM 863 C C . MET A 1 102 ? 5.942 -1.712 6.117 1.00 90.31 102 MET A C 1
ATOM 865 O O . MET A 1 102 ? 6.781 -0.983 5.600 1.00 90.31 102 MET A O 1
ATOM 869 N N . CYS A 1 103 ? 4.724 -1.259 6.420 1.00 87.94 103 CYS A N 1
ATOM 870 C CA . CYS A 1 103 ? 4.246 0.083 6.040 1.00 87.94 103 CYS A CA 1
ATOM 871 C C . CYS A 1 103 ? 5.108 1.256 6.552 1.00 87.94 103 CYS A C 1
ATOM 873 O O . CYS A 1 103 ? 4.971 2.378 6.074 1.00 87.94 103 CYS A O 1
ATOM 875 N N . GLN A 1 104 ? 5.989 1.010 7.525 1.00 87.25 104 GLN A N 1
ATOM 876 C CA . GLN A 1 104 ? 6.933 1.999 8.038 1.00 87.25 104 GLN A CA 1
ATOM 877 C C . GLN A 1 104 ? 8.122 2.242 7.107 1.00 87.25 104 GLN A C 1
ATOM 879 O O . GLN A 1 104 ? 8.654 3.343 7.122 1.00 87.25 104 GLN A O 1
ATOM 884 N N . SER A 1 105 ? 8.561 1.263 6.316 1.00 88.31 105 SER A N 1
ATOM 885 C CA . SER A 1 105 ? 9.758 1.390 5.466 1.00 88.31 105 SER A CA 1
ATOM 886 C C . SER A 1 105 ? 9.559 0.913 4.029 1.00 88.31 105 SER A C 1
ATOM 888 O O . SER A 1 105 ? 10.469 1.041 3.210 1.00 88.31 105 SER A O 1
ATOM 890 N N . GLU A 1 106 ? 8.371 0.407 3.711 1.00 92.50 106 GLU A N 1
ATOM 891 C CA . GLU A 1 106 ? 8.031 -0.171 2.420 1.00 92.50 106 GLU A CA 1
ATOM 892 C C . GLU A 1 106 ? 6.751 0.437 1.850 1.00 92.50 106 GLU A C 1
ATOM 894 O O . GLU A 1 106 ? 5.793 0.732 2.571 1.00 92.50 106 GLU A O 1
ATOM 899 N N . ILE A 1 107 ? 6.736 0.579 0.528 1.00 94.19 107 ILE A N 1
ATOM 900 C CA . ILE A 1 107 ? 5.622 1.098 -0.257 1.00 94.19 107 ILE A CA 1
ATOM 901 C C . ILE A 1 107 ? 5.306 0.085 -1.355 1.00 94.19 107 ILE A C 1
ATOM 903 O O . ILE A 1 107 ? 6.211 -0.415 -2.020 1.00 94.19 107 ILE A O 1
ATOM 907 N N . VAL A 1 108 ? 4.023 -0.214 -1.543 1.00 96.19 108 VAL A N 1
ATOM 908 C CA . VAL A 1 108 ? 3.556 -1.101 -2.612 1.00 96.19 108 VAL A CA 1
ATOM 909 C C . VAL A 1 108 ? 3.159 -0.259 -3.815 1.00 96.19 108 VAL A C 1
ATOM 911 O O . VAL A 1 108 ? 2.359 0.669 -3.670 1.00 96.19 108 VAL A O 1
ATOM 914 N N . PHE A 1 109 ? 3.680 -0.597 -4.989 1.00 96.88 109 PHE A N 1
ATOM 915 C CA . PHE A 1 109 ? 3.301 0.027 -6.252 1.00 96.88 109 PHE A CA 1
ATOM 916 C C . PHE A 1 109 ? 2.641 -1.000 -7.162 1.00 96.88 109 PHE A C 1
ATOM 918 O O . PHE A 1 109 ? 3.137 -2.114 -7.295 1.00 96.88 109 PHE A O 1
ATOM 925 N N . MET A 1 110 ? 1.546 -0.605 -7.808 1.00 95.44 110 MET A N 1
ATOM 926 C CA . MET A 1 110 ? 0.907 -1.360 -8.882 1.00 95.44 110 MET A CA 1
ATOM 927 C C . MET A 1 110 ? 0.879 -0.490 -10.137 1.00 95.44 110 MET A C 1
ATOM 929 O O . MET A 1 110 ? 0.331 0.613 -10.112 1.00 95.44 110 MET A O 1
ATOM 933 N N . MET A 1 111 ? 1.463 -0.966 -11.233 1.00 93.50 111 MET A N 1
ATOM 934 C CA . MET A 1 111 ? 1.635 -0.196 -12.463 1.00 93.50 111 MET A CA 1
ATOM 935 C C . MET A 1 111 ? 0.909 -0.846 -13.631 1.00 93.50 111 MET A C 1
ATOM 937 O O . MET A 1 111 ? 1.118 -2.015 -13.938 1.00 93.50 111 MET A O 1
ATOM 941 N N . ARG A 1 112 ? 0.085 -0.066 -14.330 1.00 90.62 112 ARG A N 1
ATOM 942 C CA . ARG A 1 112 ? -0.596 -0.464 -15.566 1.00 90.62 112 ARG A CA 1
ATOM 943 C C . ARG A 1 112 ? -0.025 0.288 -16.758 1.00 90.62 112 ARG A C 1
ATOM 945 O O . ARG A 1 112 ? 0.253 1.484 -16.669 1.00 90.62 112 ARG A O 1
ATOM 952 N N . GLY A 1 113 ? 0.089 -0.408 -17.888 1.00 85.19 113 GLY A N 1
ATOM 953 C CA . GLY A 1 113 ? 0.530 0.177 -19.156 1.00 85.19 113 GLY A CA 1
ATOM 954 C C . GLY A 1 113 ? 2.047 0.267 -19.323 1.00 85.19 113 GLY A C 1
ATOM 955 O O . GLY A 1 113 ? 2.512 1.000 -20.191 1.00 85.19 113 GLY A O 1
ATOM 956 N N . LEU A 1 114 ? 2.826 -0.453 -18.508 1.00 78.50 114 LEU A N 1
ATOM 957 C CA . LEU A 1 114 ? 4.284 -0.516 -18.641 1.00 78.50 114 LEU A CA 1
ATOM 958 C C . LEU A 1 114 ? 4.701 -1.438 -19.806 1.00 78.50 114 LEU A C 1
ATOM 960 O O . LEU A 1 114 ? 5.541 -1.070 -20.627 1.00 78.50 114 LEU A O 1
ATOM 964 N N . VAL A 1 115 ? 4.059 -2.605 -19.933 1.00 73.12 115 VAL A N 1
ATOM 965 C CA . VAL A 1 115 ? 4.367 -3.609 -20.964 1.00 73.12 115 VAL A CA 1
ATOM 966 C C . VAL A 1 115 ? 3.610 -3.294 -22.271 1.00 73.12 115 VAL A C 1
ATOM 968 O O . VAL A 1 115 ? 2.397 -3.115 -22.230 1.00 73.12 115 VAL A O 1
ATOM 971 N N . PRO A 1 116 ? 4.281 -3.210 -23.442 1.00 62.97 116 PRO A N 1
ATOM 972 C CA . PRO A 1 116 ? 3.646 -2.820 -24.715 1.00 62.97 116 PRO A CA 1
ATOM 973 C C . PRO A 1 116 ? 2.512 -3.722 -25.183 1.00 62.97 116 PRO A C 1
ATOM 975 O O . PRO A 1 116 ? 1.517 -3.224 -25.695 1.00 62.97 116 PRO A O 1
ATOM 978 N N . ASN A 1 117 ? 2.673 -5.028 -24.986 1.00 63.78 117 ASN A N 1
ATOM 979 C CA . ASN A 1 117 ? 1.798 -6.045 -25.567 1.00 63.78 117 ASN A CA 1
ATOM 980 C C . ASN A 1 117 ? 1.048 -6.849 -24.497 1.00 63.78 117 ASN A C 1
ATOM 982 O O . ASN A 1 117 ? 0.406 -7.845 -24.811 1.00 63.78 117 ASN A O 1
ATOM 986 N N . ALA A 1 118 ? 1.144 -6.438 -23.230 1.00 65.69 118 ALA A N 1
ATOM 987 C CA . ALA A 1 118 ? 0.440 -7.077 -22.132 1.00 65.69 118 ALA A CA 1
ATOM 988 C C . ALA A 1 118 ? -0.336 -6.024 -21.348 1.00 65.69 118 ALA A C 1
ATOM 990 O O . ALA A 1 118 ? 0.228 -5.060 -20.835 1.00 65.69 118 ALA A O 1
ATOM 991 N N . PHE A 1 119 ? -1.638 -6.254 -21.210 1.00 69.25 119 PHE A N 1
ATOM 992 C CA . PHE A 1 119 ? -2.500 -5.463 -20.334 1.00 69.25 119 PHE A CA 1
ATOM 993 C C . PHE A 1 119 ? -2.328 -5.828 -18.851 1.00 69.25 119 PHE A C 1
ATOM 995 O O . PHE A 1 119 ? -2.993 -5.237 -18.001 1.00 69.25 119 PHE A O 1
ATOM 1002 N N . SER A 1 120 ? -1.441 -6.782 -18.540 1.00 84.00 120 SER A N 1
ATOM 1003 C CA . SER A 1 120 ? -1.163 -7.202 -17.171 1.00 84.00 120 SER A CA 1
ATOM 1004 C C . SER A 1 120 ? -0.491 -6.070 -16.392 1.00 84.00 120 SER A C 1
ATOM 1006 O O . SER A 1 120 ? 0.526 -5.538 -16.852 1.00 84.00 120 SER A O 1
ATOM 1008 N N . PRO A 1 121 ? -1.008 -5.710 -15.207 1.00 90.19 121 PRO A N 1
ATOM 1009 C CA . PRO A 1 121 ? -0.289 -4.839 -14.295 1.00 90.19 121 PRO A CA 1
ATOM 1010 C C . PRO A 1 121 ? 1.007 -5.506 -13.810 1.00 90.19 121 PRO A C 1
ATOM 1012 O O . PRO A 1 121 ? 1.119 -6.734 -13.804 1.00 90.19 121 PRO A O 1
ATOM 1015 N N . THR A 1 122 ? 1.958 -4.696 -13.349 1.00 90.75 122 THR A N 1
ATOM 1016 C CA . THR A 1 122 ? 3.081 -5.143 -12.513 1.00 90.75 122 THR A CA 1
ATOM 1017 C C . THR A 1 122 ? 2.867 -4.668 -11.080 1.00 90.75 122 THR A C 1
ATOM 1019 O O . THR A 1 122 ? 2.262 -3.619 -10.854 1.00 90.75 122 THR A O 1
ATOM 1022 N N . ILE A 1 123 ? 3.313 -5.452 -10.098 1.00 93.62 123 ILE A N 1
ATOM 1023 C CA . ILE A 1 123 ? 3.232 -5.092 -8.679 1.00 93.62 123 ILE A CA 1
ATOM 1024 C C . ILE A 1 123 ? 4.574 -5.342 -7.996 1.00 93.62 123 ILE A C 1
ATOM 1026 O O . ILE A 1 123 ? 5.182 -6.401 -8.152 1.00 93.62 123 ILE A O 1
ATOM 1030 N N . CYS A 1 124 ? 5.037 -4.373 -7.216 1.00 93.38 124 CYS A N 1
ATOM 1031 C CA . CYS A 1 124 ? 6.315 -4.451 -6.521 1.00 93.38 124 CYS A CA 1
ATOM 1032 C C . CYS A 1 124 ? 6.231 -3.832 -5.121 1.00 93.38 124 CYS A C 1
ATOM 1034 O O . CYS A 1 124 ? 5.328 -3.056 -4.795 1.00 93.38 124 CYS A O 1
ATOM 1036 N N . ILE A 1 125 ? 7.189 -4.210 -4.276 1.00 93.50 125 ILE A N 1
ATOM 1037 C CA . ILE A 1 125 ? 7.407 -3.598 -2.967 1.00 93.50 125 ILE A CA 1
ATOM 1038 C C . ILE A 1 125 ? 8.725 -2.847 -3.045 1.00 93.50 125 ILE A C 1
ATOM 1040 O O . ILE A 1 125 ? 9.785 -3.456 -3.170 1.00 93.50 125 ILE A O 1
ATOM 1044 N N . MET A 1 126 ? 8.656 -1.529 -2.927 1.00 92.44 126 MET A N 1
ATOM 1045 C CA . MET A 1 126 ? 9.831 -0.682 -2.836 1.00 92.44 126 MET A CA 1
ATOM 1046 C C . MET A 1 126 ? 10.149 -0.434 -1.363 1.00 92.44 126 MET A C 1
ATOM 1048 O O . MET A 1 126 ? 9.323 0.102 -0.619 1.00 92.44 126 MET A O 1
ATOM 1052 N N . LYS A 1 127 ? 11.363 -0.787 -0.942 1.00 90.50 127 LYS A N 1
ATOM 1053 C CA . LYS A 1 127 ? 11.898 -0.419 0.371 1.00 90.50 127 LYS A CA 1
ATOM 1054 C C . LYS A 1 127 ? 12.687 0.881 0.248 1.00 90.50 127 LYS A C 1
ATOM 1056 O O . LYS A 1 127 ? 13.496 1.031 -0.664 1.00 90.50 127 LYS A O 1
ATOM 1061 N N . LEU A 1 128 ? 12.471 1.814 1.172 1.00 86.94 128 LEU A N 1
ATOM 1062 C CA . LEU A 1 128 ? 13.288 3.023 1.246 1.00 86.94 128 LEU A CA 1
ATOM 1063 C C . LEU A 1 128 ? 14.743 2.660 1.551 1.00 86.94 128 LEU A C 1
ATOM 1065 O O . LEU A 1 128 ? 15.017 1.927 2.501 1.00 86.94 128 LEU A O 1
ATOM 1069 N N . ALA A 1 129 ? 15.661 3.185 0.742 1.00 83.75 129 ALA A N 1
ATOM 1070 C CA . ALA A 1 129 ? 17.082 2.929 0.904 1.00 83.75 129 ALA A CA 1
ATOM 1071 C C . ALA A 1 129 ? 17.626 3.595 2.180 1.00 83.75 129 ALA A C 1
ATOM 1073 O O . ALA A 1 129 ? 17.245 4.717 2.530 1.00 83.75 129 ALA A O 1
ATOM 1074 N N . SER A 1 130 ? 18.527 2.898 2.872 1.00 82.12 130 SER A N 1
ATOM 1075 C CA . SER A 1 130 ? 19.145 3.354 4.124 1.00 82.12 130 SER A CA 1
ATOM 1076 C C . SER A 1 130 ? 20.069 4.558 3.941 1.00 82.12 130 SER A C 1
ATOM 1078 O O . SER A 1 130 ? 20.301 5.312 4.886 1.00 82.12 130 SER A O 1
ATOM 1080 N N . ASP A 1 131 ? 20.574 4.768 2.733 1.00 82.44 131 ASP A N 1
ATOM 1081 C CA . ASP A 1 131 ? 21.442 5.869 2.322 1.00 82.44 131 ASP A CA 1
ATOM 1082 C C . ASP A 1 131 ? 20.673 7.019 1.646 1.00 82.44 131 ASP A C 1
ATOM 1084 O O . ASP A 1 131 ? 21.271 8.001 1.203 1.00 82.44 131 ASP A O 1
ATOM 1088 N N . TYR A 1 132 ? 19.339 6.952 1.586 1.00 79.44 132 TYR A N 1
ATOM 1089 C CA . TYR A 1 132 ? 18.552 7.991 0.936 1.00 79.44 132 TYR A CA 1
ATOM 1090 C C . TYR A 1 132 ? 18.642 9.328 1.688 1.00 79.44 132 TYR A C 1
ATOM 1092 O O . TYR A 1 132 ? 18.265 9.432 2.855 1.00 79.44 132 TYR A O 1
ATOM 1100 N N . VAL A 1 133 ? 19.056 10.384 0.979 1.00 77.94 133 VAL A N 1
ATOM 1101 C CA . VAL A 1 133 ? 19.332 11.736 1.518 1.00 77.94 133 VAL A CA 1
ATOM 1102 C C . VAL A 1 133 ? 18.160 12.349 2.295 1.00 77.94 133 VAL A C 1
ATOM 1104 O O . VAL A 1 133 ? 18.352 13.208 3.148 1.00 77.94 133 VAL A O 1
ATOM 1107 N N . HIS A 1 134 ? 16.922 11.944 2.006 1.00 78.75 134 HIS A N 1
ATOM 1108 C CA . HIS A 1 134 ? 15.735 12.477 2.678 1.00 78.75 134 HIS A CA 1
ATOM 1109 C C . HIS A 1 134 ? 15.073 11.490 3.638 1.00 78.75 134 HIS A C 1
ATOM 1111 O O . HIS A 1 134 ? 13.936 11.733 4.035 1.00 78.75 134 HIS A O 1
ATOM 1117 N N . LYS A 1 135 ? 15.741 10.397 4.025 1.00 76.31 135 LYS A N 1
ATOM 1118 C CA . LYS A 1 135 ? 15.173 9.392 4.938 1.00 76.31 135 LYS A CA 1
ATOM 1119 C C . LYS A 1 135 ? 14.678 9.989 6.254 1.00 76.31 135 LYS A C 1
ATOM 1121 O O . LYS A 1 135 ? 13.621 9.582 6.723 1.00 76.31 135 LYS A O 1
ATOM 1126 N N . ASP A 1 136 ? 15.345 11.016 6.777 1.00 81.69 136 ASP A N 1
ATOM 1127 C CA . ASP A 1 136 ? 14.967 11.682 8.033 1.00 81.69 136 ASP A CA 1
ATOM 1128 C C . ASP A 1 136 ? 13.602 12.379 7.940 1.00 81.69 136 ASP A C 1
ATOM 1130 O O . ASP A 1 136 ? 12.897 12.518 8.935 1.00 81.69 136 ASP A O 1
ATOM 1134 N N . LYS A 1 137 ? 13.170 12.740 6.723 1.00 84.06 137 LYS A N 1
ATOM 1135 C CA . LYS A 1 137 ? 11.834 13.298 6.469 1.00 84.06 137 LYS A CA 1
ATOM 1136 C C . LYS A 1 137 ? 10.734 12.242 6.495 1.00 84.06 137 LYS A C 1
ATOM 1138 O O . LYS A 1 137 ? 9.564 12.599 6.531 1.00 84.06 137 LYS A O 1
ATOM 1143 N N . TRP A 1 138 ? 11.078 10.955 6.411 1.00 81.81 138 TRP A N 1
ATOM 1144 C CA . TRP A 1 138 ? 10.086 9.883 6.364 1.00 81.81 138 TRP A CA 1
ATOM 1145 C C . TRP A 1 138 ? 9.424 9.658 7.724 1.00 81.81 138 TRP A C 1
ATOM 1147 O O . TRP A 1 138 ? 8.250 9.305 7.771 1.00 81.81 138 TRP A O 1
ATOM 1157 N N . GLY A 1 139 ? 10.143 9.873 8.829 1.00 81.12 139 GLY A N 1
ATOM 1158 C CA . GLY A 1 139 ? 9.583 9.761 10.172 1.00 81.12 139 GLY A CA 1
ATOM 1159 C C . GLY A 1 139 ? 10.632 9.719 11.283 1.00 81.12 139 GLY A C 1
ATOM 1160 O O . GLY A 1 139 ? 11.835 9.779 11.031 1.00 81.12 139 GLY A O 1
ATOM 1161 N N . GLY A 1 140 ? 10.144 9.590 12.523 1.00 80.81 140 GLY A N 1
ATOM 1162 C CA . GLY A 1 140 ? 10.961 9.554 13.742 1.00 80.81 140 GLY A CA 1
ATOM 1163 C C . GLY A 1 140 ? 11.811 8.287 13.915 1.00 80.81 140 GLY A C 1
ATOM 1164 O O . GLY A 1 140 ? 11.880 7.431 13.033 1.00 80.81 140 GLY A O 1
ATOM 1165 N N . GLN A 1 141 ? 12.452 8.144 15.080 1.00 80.50 141 GLN A N 1
ATOM 1166 C CA . GLN A 1 141 ? 13.480 7.118 15.326 1.00 80.50 141 GLN A CA 1
ATOM 1167 C C . GLN A 1 141 ? 13.040 5.676 15.022 1.00 80.50 141 GLN A C 1
ATOM 1169 O O . GLN A 1 141 ? 13.815 4.917 14.443 1.00 80.50 141 GLN A O 1
ATOM 1174 N N . ASP A 1 142 ? 11.806 5.288 15.351 1.00 81.50 142 ASP A N 1
ATOM 1175 C CA . ASP A 1 142 ? 11.322 3.923 15.087 1.00 81.50 142 ASP A CA 1
ATOM 1176 C C . ASP A 1 142 ? 11.189 3.624 13.590 1.00 81.50 142 ASP A C 1
ATOM 1178 O O . ASP A 1 142 ? 11.482 2.520 13.131 1.00 81.50 142 ASP A O 1
ATOM 1182 N N . VAL A 1 143 ? 10.824 4.636 12.804 1.00 82.81 143 VAL A N 1
ATOM 1183 C CA . VAL A 1 143 ? 10.753 4.545 11.345 1.00 82.81 143 VAL A CA 1
ATOM 1184 C C . VAL A 1 143 ? 12.158 4.441 10.747 1.00 82.81 143 VAL A C 1
ATOM 1186 O O . VAL A 1 143 ? 12.379 3.635 9.844 1.00 82.81 143 VAL A O 1
ATOM 1189 N N . GLN A 1 144 ? 13.130 5.177 11.293 1.00 83.94 144 GLN A N 1
ATOM 1190 C CA . GLN A 1 144 ? 14.529 5.054 10.873 1.00 83.94 144 GLN A CA 1
ATOM 1191 C C . GLN A 1 144 ? 15.073 3.647 11.132 1.00 83.94 144 GLN A C 1
ATOM 1193 O O . GLN A 1 144 ? 15.696 3.064 10.248 1.00 83.94 144 GLN A O 1
ATOM 1198 N N . LYS A 1 145 ? 14.768 3.041 12.287 1.00 85.94 145 LYS A N 1
ATOM 1199 C CA . LYS A 1 145 ? 15.135 1.640 12.562 1.00 85.94 145 LYS A CA 1
ATOM 1200 C C . LYS A 1 145 ? 14.549 0.690 11.512 1.00 85.94 145 LYS A C 1
ATOM 1202 O O . LYS A 1 145 ? 15.265 -0.166 10.992 1.00 85.94 145 LYS A O 1
ATOM 1207 N N . ALA A 1 146 ? 13.280 0.873 11.141 1.00 85.81 146 ALA A N 1
ATOM 1208 C CA . ALA A 1 146 ? 12.626 0.057 10.116 1.00 85.81 146 ALA A CA 1
ATOM 1209 C C . ALA A 1 146 ? 13.244 0.233 8.713 1.00 85.81 146 ALA A C 1
ATOM 1211 O O . ALA A 1 146 ? 13.263 -0.719 7.925 1.00 85.81 146 ALA A O 1
ATOM 1212 N N . ILE A 1 147 ? 13.749 1.428 8.385 1.00 86.38 147 ILE A N 1
ATOM 1213 C CA . ILE A 1 147 ? 14.492 1.695 7.142 1.00 86.38 147 ILE A CA 1
ATOM 1214 C C . ILE A 1 147 ? 15.843 0.970 7.162 1.00 86.38 147 ILE A C 1
ATOM 1216 O O . ILE A 1 147 ? 16.177 0.293 6.194 1.00 86.38 147 ILE A O 1
ATOM 1220 N N . MET A 1 148 ? 16.582 1.062 8.272 1.00 86.75 148 MET A N 1
ATOM 1221 C CA . MET A 1 148 ? 17.910 0.451 8.428 1.00 86.75 148 MET A CA 1
ATOM 1222 C C . MET A 1 148 ? 17.878 -1.082 8.509 1.00 86.75 148 MET A C 1
ATOM 1224 O O . MET A 1 148 ? 18.879 -1.733 8.224 1.00 86.75 148 MET A O 1
ATOM 1228 N N . THR A 1 149 ? 16.742 -1.667 8.890 1.00 86.81 149 THR A N 1
ATOM 1229 C CA . THR A 1 149 ? 16.561 -3.126 8.907 1.00 86.81 149 THR A CA 1
ATOM 1230 C C . THR A 1 149 ? 16.645 -3.679 7.477 1.00 86.81 149 THR A C 1
ATOM 1232 O O . THR A 1 149 ? 16.042 -3.074 6.589 1.00 86.81 149 THR A O 1
ATOM 1235 N N . PRO A 1 150 ? 17.327 -4.812 7.222 1.00 86.94 150 PRO A N 1
ATOM 1236 C CA . PRO A 1 150 ? 17.358 -5.451 5.905 1.00 86.94 150 PRO A CA 1
ATOM 1237 C C . PRO A 1 150 ? 15.966 -5.732 5.318 1.00 86.94 150 PRO A C 1
ATOM 1239 O O . PRO A 1 150 ? 14.953 -5.718 6.023 1.00 86.94 150 PRO A O 1
ATOM 1242 N N . MET A 1 151 ? 15.897 -5.959 4.003 1.00 85.81 151 MET A N 1
ATOM 1243 C CA . MET A 1 151 ? 14.636 -6.334 3.359 1.00 85.81 151 MET A CA 1
ATOM 1244 C C . MET A 1 151 ? 14.175 -7.701 3.893 1.00 85.81 151 MET A C 1
ATOM 1246 O O . MET A 1 151 ? 14.957 -8.649 3.829 1.00 85.81 151 MET A O 1
ATOM 1250 N N . PRO A 1 152 ? 12.934 -7.819 4.401 1.00 87.06 152 PRO A N 1
ATOM 1251 C CA . PRO A 1 152 ? 1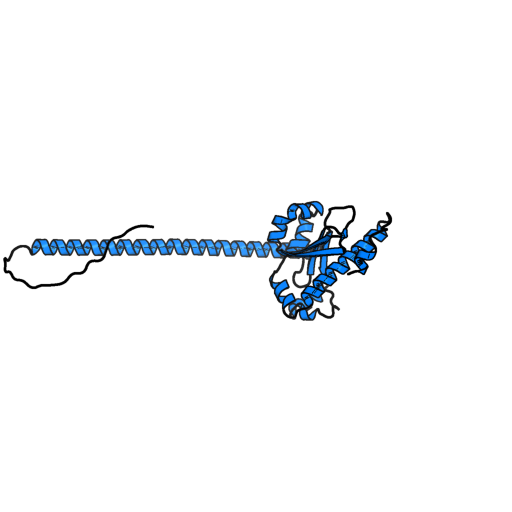2.444 -9.080 4.926 1.00 87.06 152 PRO A CA 1
ATOM 1252 C C . PRO A 1 152 ? 12.244 -10.093 3.799 1.00 87.06 152 PRO A C 1
ATOM 1254 O O . PRO A 1 152 ? 11.757 -9.757 2.710 1.00 87.06 152 PRO A O 1
ATOM 1257 N N . THR A 1 153 ? 12.587 -11.337 4.104 1.00 89.62 153 THR A N 1
ATOM 1258 C CA . THR A 1 153 ? 12.312 -12.518 3.285 1.00 89.62 153 THR A CA 1
ATOM 1259 C C . THR A 1 153 ? 10.808 -12.747 3.146 1.00 89.62 153 THR A C 1
ATOM 1261 O O . THR A 1 153 ? 9.999 -12.275 3.950 1.00 89.62 153 THR A O 1
ATOM 1264 N N . ASP A 1 154 ? 10.403 -13.516 2.137 1.00 87.19 154 ASP A N 1
ATOM 1265 C CA . ASP A 1 154 ? 8.983 -13.815 1.928 1.00 87.19 154 ASP A CA 1
ATOM 1266 C C . ASP A 1 154 ? 8.372 -14.612 3.092 1.00 87.19 154 ASP A C 1
ATOM 1268 O O . ASP A 1 154 ? 7.234 -14.343 3.480 1.00 87.19 154 ASP A O 1
ATOM 1272 N N . ALA A 1 155 ? 9.147 -15.488 3.737 1.00 88.00 155 ALA A N 1
ATOM 1273 C CA . ALA A 1 155 ? 8.723 -16.192 4.948 1.00 88.00 155 ALA A CA 1
ATOM 1274 C C . ALA A 1 155 ? 8.459 -15.227 6.121 1.00 88.00 155 ALA A C 1
ATOM 1276 O O . ALA A 1 155 ? 7.442 -15.332 6.810 1.00 88.00 155 ALA A O 1
ATOM 1277 N N . GLU A 1 156 ? 9.329 -14.232 6.329 1.00 90.31 156 GLU A N 1
ATOM 1278 C CA . GLU A 1 156 ? 9.126 -13.202 7.356 1.00 90.31 156 GLU A CA 1
ATOM 1279 C C . GLU A 1 156 ? 7.894 -12.341 7.059 1.00 90.31 156 GLU A C 1
ATOM 1281 O O . GLU A 1 156 ? 7.124 -12.023 7.972 1.00 90.31 156 GLU A O 1
ATOM 1286 N N . ARG A 1 157 ? 7.657 -12.006 5.784 1.00 89.81 157 ARG A N 1
ATOM 1287 C CA . ARG A 1 157 ? 6.456 -11.274 5.352 1.00 89.81 157 ARG A CA 1
ATOM 1288 C C . ARG A 1 157 ? 5.186 -12.077 5.606 1.00 89.81 157 ARG A C 1
ATOM 1290 O O . ARG A 1 157 ? 4.207 -11.502 6.077 1.00 89.81 157 ARG A O 1
ATOM 1297 N N . GLN A 1 158 ? 5.193 -13.381 5.342 1.00 88.31 158 GLN A N 1
ATOM 1298 C CA . GLN A 1 158 ? 4.060 -14.265 5.632 1.00 88.31 158 GLN A CA 1
ATOM 1299 C C . GLN A 1 158 ? 3.793 -14.357 7.137 1.00 88.31 158 GLN A C 1
ATOM 1301 O O . GLN A 1 158 ? 2.662 -14.153 7.584 1.00 88.31 158 GLN A O 1
ATOM 1306 N N . ALA A 1 159 ? 4.838 -14.567 7.942 1.00 88.94 159 ALA A N 1
ATOM 1307 C CA . ALA A 1 159 ? 4.718 -14.592 9.396 1.00 88.94 159 ALA A CA 1
ATOM 1308 C C . ALA A 1 159 ? 4.177 -13.260 9.945 1.00 88.94 159 ALA A C 1
ATOM 1310 O O . ALA A 1 159 ? 3.357 -13.241 10.868 1.00 88.94 159 ALA A O 1
ATOM 1311 N N . HIS A 1 160 ? 4.605 -12.136 9.369 1.00 89.44 160 HIS A N 1
ATOM 1312 C CA . HIS A 1 160 ? 4.093 -10.818 9.715 1.00 89.44 160 HIS A CA 1
ATOM 1313 C C . HIS A 1 160 ? 2.627 -10.633 9.295 1.00 89.44 160 HIS A C 1
ATOM 1315 O O . HIS A 1 160 ? 1.822 -10.194 10.117 1.00 89.44 160 HIS A O 1
ATOM 1321 N N . ALA A 1 161 ? 2.256 -11.029 8.073 1.00 89.56 161 ALA A N 1
ATOM 1322 C CA . ALA A 1 161 ? 0.879 -10.973 7.584 1.00 89.56 161 ALA A CA 1
ATOM 1323 C C . ALA A 1 161 ? -0.078 -11.726 8.519 1.00 89.56 161 ALA A C 1
ATOM 1325 O O . ALA A 1 161 ? -1.097 -11.173 8.936 1.00 89.56 161 ALA A O 1
ATOM 1326 N N . TRP A 1 162 ? 0.307 -12.935 8.931 1.00 88.44 162 TRP A N 1
ATOM 1327 C CA . TRP A 1 162 ? -0.447 -13.759 9.874 1.00 88.44 162 TRP A CA 1
ATOM 1328 C C . TRP A 1 162 ? -0.604 -13.102 11.252 1.00 88.44 162 TRP A C 1
ATOM 1330 O O . TRP A 1 162 ? -1.690 -13.090 11.835 1.00 88.44 162 TRP A O 1
ATOM 1340 N N . LYS A 1 163 ? 0.474 -12.509 11.788 1.00 89.94 163 LYS A N 1
ATOM 1341 C CA . LYS A 1 163 ? 0.423 -11.766 13.060 1.00 89.94 163 LYS A CA 1
ATOM 1342 C C . LYS A 1 163 ? -0.527 -10.569 12.972 1.00 89.94 163 LYS A C 1
ATOM 1344 O O . LYS A 1 163 ? -1.310 -10.346 13.897 1.00 89.94 163 LYS A O 1
ATOM 1349 N N . VAL A 1 164 ? -0.466 -9.815 11.874 1.00 87.38 164 VAL A N 1
ATOM 1350 C CA . VAL A 1 164 ? -1.329 -8.650 11.624 1.00 87.38 164 VAL A CA 1
ATOM 1351 C C . VAL A 1 164 ? -2.795 -9.070 11.519 1.00 87.38 164 VAL A C 1
ATOM 1353 O O . VAL A 1 164 ? -3.650 -8.433 12.134 1.00 87.38 164 VAL A O 1
ATOM 1356 N N . GLU A 1 165 ? -3.088 -10.157 10.808 1.00 87.75 165 GLU A N 1
ATOM 1357 C CA . GLU A 1 165 ? -4.439 -10.709 10.678 1.00 87.75 165 GLU A CA 1
ATOM 1358 C C . GLU A 1 165 ? -5.016 -11.131 12.031 1.00 87.75 165 GLU A C 1
ATOM 1360 O O . GLU A 1 165 ? -6.055 -10.610 12.441 1.00 87.75 165 GLU A O 1
ATOM 1365 N N . LYS A 1 166 ? -4.289 -11.953 12.798 1.00 89.12 166 LYS A N 1
ATOM 1366 C CA . LYS A 1 166 ? -4.713 -12.366 14.146 1.00 89.12 166 LYS A CA 1
ATOM 1367 C C . LYS A 1 166 ? -4.957 -11.181 15.077 1.00 89.12 166 LYS A C 1
ATOM 1369 O O . LYS A 1 166 ? -5.895 -11.191 15.877 1.00 89.12 166 LYS A O 1
ATOM 1374 N N . ALA A 1 167 ? -4.116 -10.150 15.009 1.00 87.88 167 ALA A N 1
ATOM 1375 C CA . ALA A 1 167 ? -4.314 -8.933 15.791 1.00 87.88 167 ALA A CA 1
ATOM 1376 C C . ALA A 1 167 ? -5.572 -8.162 15.347 1.00 87.88 167 ALA A C 1
ATOM 1378 O O . ALA A 1 167 ? -6.306 -7.641 16.194 1.00 87.88 167 ALA A O 1
ATOM 1379 N N . GLY A 1 168 ? -5.838 -8.110 14.039 1.00 86.50 168 GLY A N 1
ATOM 1380 C CA . GLY A 1 168 ? -7.039 -7.516 13.455 1.00 86.50 168 GLY A CA 1
ATOM 1381 C C . GLY A 1 168 ? -8.319 -8.222 13.901 1.00 86.50 168 GLY A C 1
ATOM 1382 O O . GLY A 1 168 ? -9.248 -7.564 14.370 1.00 86.50 168 GLY A O 1
ATOM 1383 N N . GLU A 1 169 ? -8.345 -9.552 13.855 1.00 87.31 169 GLU A N 1
ATOM 1384 C CA . GLU A 1 169 ? -9.476 -10.363 14.320 1.00 87.31 169 GLU A CA 1
ATOM 1385 C C . GLU A 1 169 ? -9.774 -10.147 15.803 1.00 87.31 169 GLU A C 1
ATOM 1387 O O . GLU A 1 169 ? -10.927 -9.941 16.186 1.00 87.31 169 GLU A O 1
ATOM 1392 N N . ARG A 1 170 ? -8.732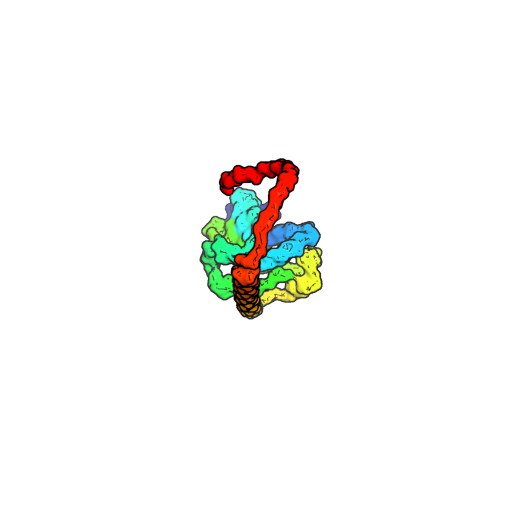 -10.130 16.646 1.00 88.44 170 ARG A N 1
ATOM 1393 C CA . ARG A 1 170 ? -8.872 -9.833 18.079 1.00 88.44 170 ARG A CA 1
ATOM 1394 C C . ARG A 1 170 ? -9.487 -8.452 18.292 1.00 88.44 170 ARG A C 1
ATOM 1396 O O . ARG A 1 170 ? -10.451 -8.330 19.041 1.00 88.44 170 ARG A O 1
ATOM 1403 N N . LYS A 1 171 ? -8.993 -7.423 17.592 1.00 88.38 171 LYS A N 1
ATOM 1404 C CA . LYS A 1 171 ? -9.557 -6.064 17.666 1.00 88.38 171 LYS A CA 1
ATOM 1405 C C . LYS A 1 171 ? -11.009 -6.010 17.191 1.00 88.38 171 LYS A C 1
ATOM 1407 O O . LYS A 1 171 ? -11.806 -5.317 17.821 1.00 88.38 171 LYS A O 1
ATOM 1412 N N . LYS A 1 172 ? -11.364 -6.728 16.120 1.00 85.62 172 LYS A N 1
ATOM 1413 C CA . LYS A 1 172 ? -12.742 -6.799 15.612 1.00 85.62 172 LYS A CA 1
ATOM 1414 C C . LYS A 1 172 ? -13.675 -7.424 16.649 1.00 85.62 172 LYS A C 1
ATOM 1416 O O . LYS A 1 172 ? -14.682 -6.806 16.977 1.00 85.62 172 LYS A O 1
ATOM 1421 N N . LYS A 1 173 ? -13.290 -8.559 17.241 1.00 88.06 173 LYS A N 1
ATOM 1422 C CA . LYS A 1 173 ? -14.052 -9.217 18.317 1.00 88.06 173 LYS A CA 1
ATOM 1423 C C . LYS A 1 173 ? -14.232 -8.307 19.533 1.00 88.06 173 LYS A C 1
ATOM 1425 O O . LYS A 1 173 ? -15.335 -8.194 20.054 1.00 88.06 173 LYS A O 1
ATOM 1430 N N . THR A 1 174 ? -13.183 -7.603 19.961 1.00 88.06 174 THR A N 1
ATOM 1431 C CA . THR A 1 174 ? -13.290 -6.647 21.075 1.00 88.06 174 THR A CA 1
ATOM 1432 C C . THR A 1 174 ? -14.219 -5.479 20.745 1.00 88.06 174 THR A C 1
ATOM 1434 O O . THR A 1 174 ? -14.983 -5.053 21.605 1.00 88.06 174 THR A O 1
ATOM 1437 N N . ARG A 1 175 ? -14.180 -4.951 19.514 1.00 88.19 175 ARG A N 1
ATOM 1438 C CA . ARG A 1 175 ? -15.090 -3.879 19.078 1.00 88.19 175 ARG A CA 1
ATOM 1439 C C . ARG A 1 175 ? -16.540 -4.348 19.003 1.00 88.19 175 ARG A C 1
ATOM 1441 O O . ARG A 1 175 ? -17.402 -3.608 19.451 1.00 88.19 175 ARG A O 1
ATOM 1448 N N . GLN A 1 176 ? -16.788 -5.556 18.498 1.00 86.81 176 GLN A N 1
ATOM 1449 C CA . GLN A 1 176 ? -18.126 -6.154 18.462 1.00 86.81 176 GLN A CA 1
ATOM 1450 C C . GLN A 1 176 ? -18.690 -6.319 19.872 1.00 86.81 176 GLN A C 1
ATOM 1452 O O . GLN A 1 176 ? -19.737 -5.761 20.156 1.00 86.81 176 GLN A O 1
ATOM 1457 N N . ARG A 1 177 ? -17.927 -6.913 20.799 1.00 89.06 177 ARG A N 1
ATOM 1458 C CA . ARG A 1 177 ? -18.342 -7.033 22.207 1.00 89.06 177 ARG A CA 1
ATOM 1459 C C . ARG A 1 177 ? -18.628 -5.686 22.867 1.00 89.06 177 ARG A C 1
ATOM 1461 O O . ARG A 1 177 ? -19.566 -5.572 23.641 1.00 89.06 177 ARG A O 1
ATOM 1468 N N . LYS A 1 178 ? -17.821 -4.659 22.576 1.00 89.69 178 LYS A N 1
ATOM 1469 C CA . LYS A 1 178 ? -18.070 -3.300 23.082 1.00 89.69 178 LYS A CA 1
ATOM 1470 C C . LYS A 1 178 ? -19.329 -2.679 22.480 1.00 89.69 178 LYS A C 1
ATOM 1472 O O . LYS A 1 178 ? -20.044 -1.997 23.198 1.00 89.69 178 LYS A O 1
ATOM 1477 N N . ALA A 1 179 ? -19.584 -2.893 21.191 1.00 89.12 179 ALA A N 1
ATOM 1478 C CA . ALA A 1 179 ? -20.788 -2.402 20.531 1.00 89.12 179 ALA A CA 1
ATOM 1479 C C . ALA A 1 179 ? -22.042 -3.114 21.060 1.00 89.12 179 ALA A C 1
ATOM 1481 O O . ALA A 1 179 ? -23.004 -2.447 21.408 1.00 89.12 179 ALA A O 1
ATOM 1482 N N . GLU A 1 180 ? -21.995 -4.439 21.203 1.00 88.38 180 GLU A N 1
ATOM 1483 C CA . GLU A 1 180 ? -23.063 -5.254 21.796 1.00 88.38 180 GLU A CA 1
ATOM 1484 C C . GLU A 1 180 ? -23.341 -4.839 23.245 1.00 88.38 180 GLU A C 1
ATOM 1486 O O . GLU A 1 180 ? -24.488 -4.590 23.595 1.00 88.38 180 GLU A O 1
ATOM 1491 N N . ALA A 1 181 ? -22.301 -4.662 24.069 1.00 88.06 181 ALA A N 1
ATOM 1492 C CA . ALA A 1 181 ? -22.456 -4.174 25.439 1.00 88.06 181 ALA A CA 1
ATOM 1493 C C . ALA A 1 181 ? -23.032 -2.748 25.497 1.00 88.06 181 ALA A C 1
ATOM 1495 O O . ALA A 1 181 ? -23.837 -2.453 26.373 1.00 88.06 181 ALA A O 1
ATOM 1496 N N . ALA A 1 182 ? -22.651 -1.866 24.567 1.00 88.69 182 ALA A N 1
ATOM 1497 C CA . ALA A 1 182 ? -23.203 -0.515 24.488 1.00 88.69 182 ALA A CA 1
ATOM 1498 C C . ALA A 1 182 ? -24.671 -0.504 24.032 1.00 88.69 182 ALA A C 1
ATOM 1500 O O . ALA A 1 182 ? -25.441 0.321 24.519 1.00 88.69 182 ALA A O 1
ATOM 1501 N N . MET A 1 183 ? -25.070 -1.409 23.130 1.00 87.25 183 MET A N 1
ATOM 1502 C CA . MET A 1 183 ? -26.476 -1.566 22.746 1.00 87.25 183 MET A CA 1
ATOM 1503 C C . MET A 1 183 ? -27.299 -2.154 23.894 1.00 87.25 183 MET A C 1
ATOM 1505 O O . MET A 1 183 ? -28.317 -1.574 24.245 1.00 87.25 183 MET A O 1
ATOM 1509 N N . ALA A 1 184 ? -26.812 -3.206 24.558 1.00 85.38 184 ALA A N 1
ATOM 1510 C CA . ALA A 1 184 ? -27.483 -3.791 25.720 1.00 85.38 184 ALA A CA 1
ATOM 1511 C C . ALA A 1 184 ? -27.625 -2.792 26.884 1.00 85.38 184 ALA A C 1
ATOM 1513 O O . ALA A 1 184 ? -28.661 -2.749 27.538 1.00 85.38 184 ALA A O 1
ATOM 1514 N N . ALA A 1 185 ? -26.611 -1.951 27.125 1.00 83.50 185 ALA A N 1
ATOM 1515 C CA . ALA A 1 185 ? -26.684 -0.896 28.137 1.00 83.50 185 ALA A CA 1
ATOM 1516 C C . ALA A 1 185 ? -27.705 0.198 27.781 1.00 83.50 185 ALA A C 1
ATOM 1518 O O . ALA A 1 185 ? -28.367 0.715 28.675 1.00 83.50 185 ALA A O 1
ATOM 1519 N N . ARG A 1 186 ? -27.855 0.539 26.492 1.00 83.62 186 ARG A N 1
ATOM 1520 C CA . ARG A 1 186 ? -28.905 1.459 26.029 1.00 83.62 186 ARG A CA 1
ATOM 1521 C C . ARG A 1 186 ? -30.295 0.856 26.196 1.00 83.62 186 ARG A C 1
ATOM 1523 O O . ARG A 1 186 ? -31.148 1.497 26.785 1.00 83.62 186 ARG A O 1
ATOM 1530 N N . GLU A 1 187 ? -30.490 -0.388 25.770 1.00 79.94 187 GLU A N 1
ATOM 1531 C CA . GLU A 1 187 ? -31.772 -1.086 25.928 1.00 79.94 187 GLU A CA 1
ATOM 1532 C C . GLU A 1 187 ? -32.173 -1.250 27.403 1.00 79.94 187 GLU A C 1
ATOM 1534 O O . GLU A 1 187 ? -33.352 -1.154 27.733 1.00 79.94 187 GLU A O 1
ATOM 1539 N N . ALA A 1 188 ? -31.211 -1.479 28.303 1.00 77.81 188 ALA A N 1
ATOM 1540 C CA . ALA A 1 188 ? -31.469 -1.525 29.742 1.00 77.81 188 ALA A CA 1
ATOM 1541 C C . ALA A 1 188 ? -31.843 -0.145 30.311 1.00 77.81 188 ALA A C 1
ATOM 1543 O O . ALA A 1 188 ? -32.788 -0.047 31.089 1.00 77.81 188 ALA A O 1
ATOM 1544 N N . ALA A 1 189 ? -31.147 0.918 29.894 1.00 75.69 189 ALA A N 1
ATOM 1545 C CA . ALA A 1 189 ? -31.457 2.283 30.317 1.00 75.69 189 ALA A CA 1
ATOM 1546 C C . ALA A 1 189 ? -32.839 2.750 29.825 1.00 75.69 189 ALA A C 1
ATOM 1548 O O . ALA A 1 189 ? -33.571 3.377 30.587 1.00 75.69 189 ALA A O 1
ATOM 1549 N N . ASP A 1 190 ? -33.218 2.400 28.594 1.00 72.94 190 ASP A N 1
ATOM 1550 C CA . ASP A 1 190 ? -34.533 2.733 28.034 1.00 72.94 190 ASP A CA 1
ATOM 1551 C C . ASP A 1 190 ? -35.664 1.976 28.756 1.00 72.94 190 ASP A C 1
ATOM 1553 O O . ASP A 1 190 ? -36.734 2.536 28.989 1.00 72.94 190 ASP A O 1
ATOM 1557 N N . LYS A 1 191 ? -35.425 0.724 29.178 1.00 71.94 191 LYS A N 1
ATOM 1558 C CA . LYS A 1 191 ? -36.380 -0.036 30.005 1.00 71.94 191 LYS A CA 1
ATOM 1559 C C . LYS A 1 191 ? -36.545 0.552 31.403 1.00 71.94 191 LYS A C 1
ATOM 1561 O O . LYS A 1 191 ? -37.676 0.712 31.844 1.00 71.94 191 LYS A O 1
ATOM 1566 N N . GLU A 1 192 ? -35.451 0.913 32.076 1.00 67.50 192 GLU A N 1
ATOM 1567 C CA . GLU A 1 192 ? -35.529 1.563 33.393 1.00 67.50 192 GLU A CA 1
ATOM 1568 C C . GLU A 1 192 ? -36.212 2.937 33.327 1.00 67.50 192 GLU A C 1
ATOM 1570 O O . GLU A 1 192 ? -36.920 3.313 34.259 1.00 67.50 192 GLU A O 1
ATOM 1575 N N . ALA A 1 193 ? -36.014 3.697 32.245 1.00 63.97 193 ALA A N 1
ATOM 1576 C CA . ALA A 1 193 ? -36.717 4.961 32.033 1.00 63.97 193 ALA A CA 1
ATOM 1577 C C . ALA A 1 193 ? -38.227 4.738 31.845 1.00 63.97 193 ALA A C 1
ATOM 1579 O O . ALA A 1 193 ? -39.023 5.392 32.514 1.00 63.97 193 ALA A O 1
ATOM 1580 N N . GLY A 1 194 ? -38.618 3.758 31.021 1.00 59.62 194 GLY A N 1
ATOM 1581 C CA . GLY A 1 194 ? -40.024 3.400 30.822 1.00 59.62 194 GLY A CA 1
ATOM 1582 C C . GLY A 1 194 ? -40.714 2.860 32.082 1.00 59.62 194 GLY A C 1
ATOM 1583 O O . GLY A 1 194 ? -41.876 3.179 32.323 1.00 59.62 194 GLY A O 1
ATOM 1584 N N . GLU A 1 195 ? -40.013 2.084 32.914 1.00 63.84 195 GLU A N 1
ATOM 1585 C CA . GLU A 1 195 ? -40.540 1.614 34.205 1.00 63.84 195 GLU A CA 1
ATOM 1586 C C . GLU A 1 195 ? -40.701 2.757 35.212 1.00 63.84 195 GLU A C 1
ATOM 1588 O O . GLU A 1 195 ? -41.717 2.814 35.904 1.00 63.84 195 GLU A O 1
ATOM 1593 N N . ARG A 1 196 ? -39.750 3.702 35.268 1.00 61.75 196 ARG A N 1
ATOM 1594 C CA . ARG A 1 196 ? -39.888 4.898 36.111 1.00 61.75 196 ARG A CA 1
ATOM 1595 C C . ARG A 1 196 ? -41.109 5.710 35.702 1.00 61.75 196 ARG A C 1
ATOM 1597 O O . ARG A 1 196 ? -41.939 5.960 36.568 1.00 61.75 196 ARG A O 1
ATOM 1604 N N . ASP A 1 197 ? -41.265 6.012 34.415 1.00 67.44 197 ASP A N 1
ATOM 1605 C CA . ASP A 1 197 ? -42.404 6.779 33.894 1.00 67.44 197 ASP A CA 1
ATOM 1606 C C . ASP A 1 197 ? -43.756 6.093 34.163 1.00 67.44 197 ASP A C 1
ATOM 1608 O O . ASP A 1 197 ? -44.736 6.759 34.505 1.00 67.44 197 ASP A O 1
ATOM 1612 N N . ALA A 1 198 ? -43.812 4.758 34.080 1.00 65.44 198 ALA A N 1
ATOM 1613 C CA . ALA A 1 198 ? -45.007 3.992 34.430 1.00 65.44 198 ALA A CA 1
ATOM 1614 C C . ALA A 1 198 ? -45.346 4.100 35.928 1.00 65.44 198 ALA A C 1
ATOM 1616 O O . ALA A 1 198 ? -46.503 4.316 36.284 1.00 65.44 198 ALA A O 1
ATOM 1617 N N . THR A 1 199 ? -44.344 4.015 36.810 1.00 71.38 199 THR A N 1
ATOM 1618 C CA . THR A 1 199 ? -44.563 4.146 38.260 1.00 71.38 199 THR A CA 1
ATOM 1619 C C . THR A 1 199 ? -44.961 5.560 38.689 1.00 71.38 199 THR A C 1
ATOM 1621 O O . THR A 1 199 ? -45.806 5.704 39.572 1.00 71.38 199 THR A O 1
ATOM 1624 N N . THR A 1 200 ? -44.429 6.611 38.054 1.00 72.56 200 THR A N 1
ATOM 1625 C CA . THR A 1 200 ? -44.864 7.997 38.309 1.00 72.56 200 THR A CA 1
ATOM 1626 C C . THR A 1 200 ? -46.293 8.231 37.840 1.00 72.56 200 THR A C 1
ATOM 1628 O O . THR A 1 200 ? -47.057 8.906 38.526 1.00 72.56 200 THR A O 1
ATOM 1631 N N . PHE A 1 201 ? -46.682 7.656 36.700 1.00 73.88 201 PHE A N 1
ATOM 1632 C CA . PHE A 1 201 ? -48.059 7.736 36.224 1.00 73.88 201 PHE A CA 1
ATOM 1633 C C . PHE A 1 201 ? -49.038 7.036 37.174 1.00 73.88 201 PHE A C 1
ATOM 1635 O O . PHE A 1 201 ? -50.072 7.610 37.499 1.00 73.88 201 PHE A O 1
ATOM 1642 N N . GLU A 1 202 ? -48.709 5.839 37.672 1.00 72.38 202 GLU A N 1
ATOM 1643 C CA . GLU A 1 202 ? -49.552 5.134 38.649 1.00 72.38 202 GLU A CA 1
ATOM 1644 C C . GLU A 1 202 ? -49.694 5.896 39.975 1.00 72.38 202 GLU A C 1
ATOM 1646 O O . GLU A 1 202 ? -50.789 5.924 40.538 1.00 72.38 202 GLU A O 1
ATOM 1651 N N . GLN A 1 203 ? -48.633 6.558 40.448 1.00 77.25 203 GLN A N 1
ATOM 1652 C CA . GLN A 1 203 ? -48.693 7.414 41.638 1.00 77.25 203 GLN A CA 1
ATOM 1653 C C . GLN A 1 203 ? -49.608 8.626 41.432 1.00 77.25 203 GLN A C 1
ATOM 1655 O O . GLN A 1 203 ? -50.475 8.869 42.267 1.00 77.25 203 GLN A O 1
ATOM 1660 N N . LEU A 1 204 ? -49.488 9.325 40.299 1.00 76.31 204 LEU A N 1
ATOM 1661 C CA . LEU A 1 204 ? -50.378 10.443 39.958 1.00 76.31 204 LEU A CA 1
ATOM 1662 C C . LEU A 1 204 ? -51.842 9.991 39.830 1.00 76.31 204 LEU A C 1
ATOM 1664 O O . LEU A 1 204 ? -52.756 10.701 40.237 1.00 76.31 204 LEU A O 1
ATOM 1668 N N . LEU A 1 205 ? -52.084 8.790 39.300 1.00 77.12 205 LEU A N 1
ATOM 1669 C CA . LEU A 1 205 ? -53.428 8.213 39.195 1.00 77.12 205 LEU A CA 1
ATOM 1670 C C . LEU A 1 205 ? -54.025 7.829 40.552 1.00 77.12 205 LEU A C 1
ATOM 1672 O O . LEU A 1 205 ? -55.245 7.876 40.714 1.00 77.12 205 LEU A O 1
ATOM 1676 N N . ALA A 1 206 ? -53.193 7.407 41.503 1.00 77.62 206 ALA A N 1
ATOM 1677 C CA . ALA A 1 206 ? -53.617 7.147 42.874 1.00 77.62 206 ALA A CA 1
ATOM 1678 C C . ALA A 1 206 ? -53.951 8.456 43.606 1.00 77.62 206 ALA A C 1
ATOM 1680 O O . ALA A 1 206 ? -54.992 8.529 44.253 1.00 77.62 206 ALA A O 1
ATOM 1681 N N . GLU A 1 207 ? -53.132 9.493 43.420 1.00 78.00 207 GLU A N 1
ATOM 1682 C CA . GLU A 1 207 ? -53.327 10.823 44.009 1.00 78.00 207 GLU A CA 1
ATOM 1683 C C . GLU A 1 207 ? -54.633 11.473 43.516 1.00 78.00 207 GLU A C 1
ATOM 1685 O O . GLU A 1 207 ? -55.450 11.906 44.326 1.00 78.00 207 GLU A O 1
ATOM 1690 N N . PHE A 1 208 ? -54.923 11.408 42.210 1.00 74.00 208 PHE A N 1
ATOM 1691 C CA . PHE A 1 208 ? -56.204 11.871 41.653 1.00 74.00 208 PHE A CA 1
ATOM 1692 C C . PHE A 1 208 ? -57.419 11.123 42.222 1.00 74.00 208 PHE A C 1
ATOM 1694 O O . PHE A 1 208 ? -58.472 11.717 42.447 1.00 74.00 208 PHE A O 1
ATOM 1701 N N . LYS A 1 209 ? -57.295 9.811 42.460 1.00 75.12 209 LYS A N 1
ATOM 1702 C CA . LYS A 1 209 ? -58.384 9.006 43.036 1.00 75.12 209 LYS A CA 1
ATOM 1703 C C . LYS A 1 209 ? -58.632 9.328 44.507 1.00 75.12 209 LYS A C 1
ATOM 1705 O O . LYS A 1 209 ? -59.785 9.290 44.930 1.00 75.12 209 LYS A O 1
ATOM 1710 N N . GLU A 1 210 ? -57.587 9.623 45.278 1.00 72.88 210 GLU A N 1
ATOM 1711 C CA . GLU A 1 210 ? -57.731 10.104 46.657 1.00 72.88 210 GLU A CA 1
ATOM 1712 C C . GLU A 1 210 ? -58.366 11.497 46.701 1.00 72.88 210 GLU A C 1
ATOM 1714 O O . GLU A 1 210 ? -59.243 11.738 47.531 1.00 72.88 210 GLU A O 1
ATOM 1719 N N . GLU A 1 211 ? -57.992 12.390 45.783 1.00 67.38 211 GLU A N 1
ATOM 1720 C CA . GLU A 1 211 ? -58.543 13.745 45.719 1.00 67.38 211 GLU A CA 1
ATOM 1721 C C . GLU A 1 211 ? -60.039 13.740 45.353 1.00 67.38 211 GLU A C 1
ATOM 1723 O O . GLU A 1 211 ? -60.838 14.412 46.006 1.00 67.38 211 GLU A O 1
ATOM 1728 N N . ASP A 1 212 ? -60.455 12.914 44.386 1.00 63.38 212 ASP A N 1
ATOM 1729 C CA . ASP A 1 212 ? -61.870 12.733 44.033 1.00 63.38 212 ASP A CA 1
ATOM 1730 C C . ASP A 1 212 ? -62.680 12.054 45.153 1.00 63.38 212 ASP A C 1
ATOM 1732 O O . ASP A 1 212 ? -63.837 12.417 45.386 1.00 63.38 212 ASP A O 1
ATOM 1736 N N . ALA A 1 213 ? -62.089 11.105 45.888 1.00 64.44 213 ALA A N 1
ATOM 1737 C CA . ALA A 1 213 ? -62.733 10.475 47.043 1.00 64.44 213 ALA A CA 1
ATOM 1738 C C . ALA A 1 213 ? -62.937 11.471 48.200 1.00 64.44 213 ALA A C 1
ATOM 1740 O O . ALA A 1 213 ? -64.029 11.543 48.765 1.00 64.44 213 ALA A O 1
ATOM 1741 N N . ALA A 1 214 ? -61.935 12.306 48.496 1.00 63.19 214 ALA A N 1
ATOM 1742 C CA . ALA A 1 214 ? -62.041 13.373 49.491 1.00 63.19 214 ALA A CA 1
ATOM 1743 C C . ALA A 1 214 ? -63.069 14.448 49.087 1.00 63.19 214 ALA A C 1
ATOM 1745 O O . ALA A 1 214 ? -63.778 14.998 49.932 1.00 63.19 214 ALA A O 1
ATOM 1746 N N . ARG A 1 215 ? -63.205 14.724 47.784 1.00 59.78 215 ARG A N 1
ATOM 1747 C CA . ARG A 1 215 ? -64.195 15.670 47.245 1.00 59.78 215 ARG A CA 1
ATOM 1748 C C . ARG A 1 215 ? -65.623 15.121 47.289 1.00 59.78 215 ARG A C 1
ATOM 1750 O O . ARG A 1 215 ? -66.558 15.890 47.504 1.00 59.78 215 ARG A O 1
ATOM 1757 N N . ALA A 1 216 ? -65.793 13.808 47.139 1.00 58.44 216 ALA A N 1
ATOM 1758 C CA . ALA A 1 216 ? -67.078 13.130 47.302 1.00 58.44 216 ALA A CA 1
ATOM 1759 C C . ALA A 1 216 ? -67.553 13.101 48.769 1.00 58.44 216 ALA A C 1
ATOM 1761 O O . ALA A 1 216 ? -68.755 13.184 49.014 1.00 58.44 216 ALA A O 1
ATOM 1762 N N . GLU A 1 217 ? -66.636 13.055 49.742 1.00 54.88 217 GLU A N 1
ATOM 1763 C CA . GLU A 1 217 ? -66.965 13.138 51.176 1.00 54.88 217 GLU A CA 1
ATOM 1764 C C . GLU A 1 217 ? -67.204 14.581 51.674 1.00 54.88 217 GLU A C 1
ATOM 1766 O O . GLU A 1 217 ?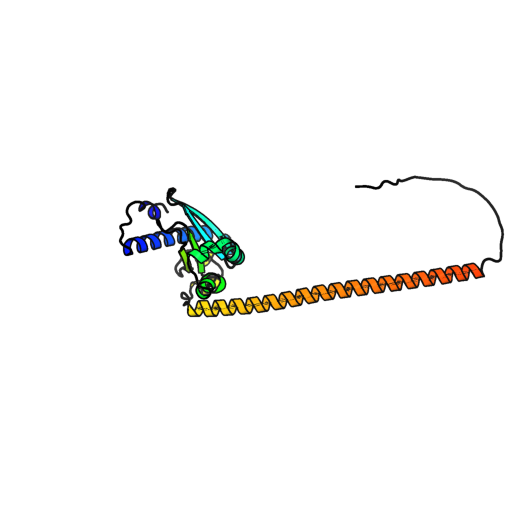 -67.836 14.774 52.712 1.00 54.88 217 GLU A O 1
ATOM 1771 N N . GLY A 1 218 ? -66.767 15.601 50.925 1.00 49.38 218 GLY A N 1
ATOM 1772 C CA . GLY A 1 218 ? -66.931 17.023 51.267 1.00 49.38 218 GLY A CA 1
ATOM 1773 C C . GLY A 1 218 ? -68.121 17.750 50.619 1.00 49.38 218 GLY A C 1
ATOM 1774 O O . GLY A 1 218 ? -68.379 18.905 50.951 1.00 49.38 218 GLY A O 1
ATOM 1775 N N . ALA A 1 219 ? -68.866 17.124 49.702 1.00 45.47 219 ALA A N 1
ATOM 1776 C CA . ALA A 1 219 ? -69.948 17.773 48.948 1.00 45.47 219 ALA A CA 1
ATOM 1777 C C . ALA A 1 219 ? -71.300 17.784 49.697 1.00 45.47 219 ALA A C 1
ATOM 1779 O O . ALA A 1 219 ? -72.321 17.319 49.188 1.00 45.47 219 ALA A O 1
ATOM 1780 N N . GLY A 1 220 ? -71.307 18.335 50.914 1.00 43.97 220 GLY A N 1
ATOM 1781 C CA . GLY A 1 220 ? -72.493 18.484 51.758 1.00 43.97 220 GLY A CA 1
ATOM 1782 C C . GLY A 1 220 ? -72.472 19.759 52.605 1.00 43.97 220 GLY A C 1
ATOM 1783 O O . GLY A 1 220 ? -72.426 19.644 53.823 1.00 43.97 220 GLY A O 1
ATOM 1784 N N . ALA A 1 221 ? -72.498 20.924 51.939 1.00 40.84 221 ALA A N 1
ATOM 1785 C CA . ALA A 1 221 ? -72.721 22.318 52.400 1.00 40.84 221 ALA A CA 1
ATOM 1786 C C . ALA A 1 221 ? -71.669 23.214 51.707 1.00 40.84 221 ALA A C 1
ATOM 1788 O O . ALA A 1 221 ? -70.494 22.880 51.722 1.00 40.84 221 ALA A O 1
ATOM 1789 N N . GLU A 1 222 ? -71.961 24.321 51.028 1.00 41.34 222 GLU A N 1
ATOM 1790 C CA . GLU A 1 222 ? -72.995 25.332 51.243 1.00 41.34 222 GLU A CA 1
ATOM 1791 C C . GLU A 1 222 ? -73.122 26.216 49.978 1.00 41.34 222 GLU A C 1
ATOM 1793 O O . GLU A 1 222 ? -72.198 26.306 49.164 1.00 41.34 222 GLU A O 1
ATOM 1798 N N . GLU A 1 223 ? -74.284 26.850 49.814 1.00 40.12 223 GLU A N 1
ATOM 1799 C CA . GLU A 1 223 ? -74.671 27.737 48.709 1.00 40.12 223 GLU A CA 1
ATOM 1800 C C . GLU A 1 223 ? -74.004 29.132 48.752 1.00 40.12 223 GLU A C 1
ATOM 1802 O O . GLU A 1 223 ? -73.945 29.765 49.798 1.00 40.12 223 GLU A O 1
ATOM 1807 N N . GLY A 1 224 ? -73.661 29.654 47.563 1.00 38.69 224 GLY A N 1
ATOM 1808 C CA . GLY A 1 224 ? -74.093 30.982 47.079 1.00 38.69 224 GLY A CA 1
ATOM 1809 C C . GLY A 1 224 ? -73.328 32.259 47.484 1.00 38.69 224 GLY A C 1
ATOM 1810 O O . GLY A 1 224 ? -73.334 32.652 48.641 1.00 38.69 224 GLY A O 1
ATOM 1811 N N . SER A 1 225 ? -72.804 33.001 46.489 1.00 38.38 225 SER A N 1
ATOM 1812 C CA . SER A 1 225 ? -73.064 34.449 46.260 1.00 38.38 225 SER A CA 1
ATOM 1813 C C . SER A 1 225 ? -72.167 35.037 45.148 1.00 38.38 225 SER A C 1
ATOM 1815 O O . SER A 1 225 ? -70.975 34.755 45.074 1.00 38.38 225 SER A O 1
ATOM 1817 N N . GLU A 1 226 ? -72.763 35.880 44.299 1.00 41.84 226 GLU A N 1
ATOM 1818 C CA . GLU A 1 226 ? -72.219 36.572 43.114 1.00 41.84 226 GLU A CA 1
ATOM 1819 C C . GLU A 1 226 ? -71.167 37.670 43.408 1.00 41.84 226 GLU A C 1
ATOM 1821 O O . GLU A 1 226 ? -71.244 38.326 44.444 1.00 41.84 226 GLU A O 1
ATOM 1826 N N . ALA A 1 227 ? -70.257 37.950 42.451 1.00 39.97 227 ALA A N 1
ATOM 1827 C CA . ALA A 1 227 ? -70.265 39.171 41.602 1.00 39.97 227 ALA A CA 1
ATOM 1828 C C . ALA A 1 227 ? -68.884 39.570 40.993 1.00 39.97 227 ALA A C 1
ATOM 1830 O O . ALA A 1 227 ? -67.938 39.884 41.704 1.00 39.97 227 ALA A O 1
ATOM 1831 N N . SER A 1 228 ? -68.859 39.629 39.649 1.00 44.16 228 SER A N 1
ATOM 1832 C CA . SER A 1 228 ? -68.229 40.598 38.707 1.00 44.16 228 SER A CA 1
ATOM 1833 C C . SER A 1 228 ? -66.765 41.099 38.801 1.00 44.16 228 SER A C 1
ATOM 1835 O O . SER A 1 228 ? -66.361 41.690 39.796 1.00 44.16 228 SER A O 1
ATOM 1837 N N . GLY A 1 229 ? -66.081 41.092 37.637 1.00 34.22 229 GLY A N 1
ATOM 1838 C CA . GLY A 1 229 ? -65.010 42.040 37.243 1.00 34.22 229 GLY A CA 1
ATOM 1839 C C . GLY A 1 229 ? -63.873 41.394 36.420 1.00 34.22 229 GLY A C 1
ATOM 1840 O O . GLY A 1 229 ? -62.994 40.778 36.997 1.00 34.22 229 GLY A O 1
ATOM 1841 N N . GLU A 1 230 ? -63.975 41.250 35.092 1.00 42.75 230 GLU A N 1
ATOM 1842 C CA . GLU A 1 230 ? -63.517 42.155 34.004 1.00 42.75 230 GLU A CA 1
ATOM 1843 C C . GLU A 1 230 ? -62.066 41.949 33.477 1.00 42.75 230 GLU A C 1
ATOM 1845 O O . GLU A 1 230 ? -61.086 42.210 34.165 1.00 42.75 230 GLU A O 1
ATOM 1850 N N . THR A 1 231 ? -61.986 41.632 32.168 1.00 44.09 231 THR A N 1
ATOM 1851 C CA . THR A 1 231 ? -60.867 41.793 31.194 1.00 44.09 231 THR A CA 1
ATOM 1852 C C . THR A 1 231 ? -59.621 40.894 31.368 1.00 44.09 231 THR A C 1
ATOM 1854 O O . THR A 1 231 ? -59.178 40.638 32.471 1.00 44.09 231 THR A O 1
ATOM 1857 N N . SER A 1 232 ? -58.944 40.351 30.349 1.00 42.47 232 SER A N 1
ATOM 1858 C CA . SER A 1 232 ? -58.806 40.668 28.921 1.00 42.47 232 SER A CA 1
ATOM 1859 C C . SER A 1 232 ? -58.262 39.443 28.151 1.00 42.47 232 SER A C 1
ATOM 1861 O O . SER A 1 232 ? -57.531 38.622 28.696 1.00 42.47 232 SER A O 1
ATOM 1863 N N . ASN A 1 233 ? -58.631 39.342 26.873 1.00 47.16 233 ASN A N 1
ATOM 1864 C CA . ASN A 1 233 ? -58.120 38.390 25.870 1.00 47.16 233 ASN A CA 1
ATOM 1865 C C . ASN A 1 233 ? -56.691 38.805 25.419 1.00 47.16 233 ASN A C 1
ATOM 1867 O O . ASN A 1 233 ? -56.391 40.000 25.506 1.00 47.16 233 ASN A O 1
ATOM 1871 N N . PRO A 1 234 ? -55.830 37.915 24.865 1.00 51.75 234 PRO A N 1
ATOM 1872 C CA . PRO A 1 234 ? -56.015 37.547 23.456 1.00 51.75 234 PRO A CA 1
ATOM 1873 C C . PRO A 1 234 ? -55.580 36.127 23.029 1.00 51.75 234 PRO A C 1
ATOM 1875 O O . PRO A 1 234 ? -54.510 35.624 23.353 1.00 51.75 234 PRO A O 1
ATOM 1878 N N . THR A 1 235 ? -56.433 35.549 22.188 1.00 53.47 235 THR A N 1
ATOM 1879 C CA . THR A 1 235 ? -56.171 34.947 20.869 1.00 53.47 235 THR A CA 1
ATOM 1880 C C . THR A 1 235 ? -54.719 34.657 20.446 1.00 53.47 235 THR A C 1
ATOM 1882 O O . THR A 1 235 ? -53.963 35.573 20.129 1.00 53.47 235 THR A O 1
ATOM 1885 N N . PHE A 1 236 ? -54.413 33.372 20.250 1.00 46.62 236 PHE A N 1
ATOM 1886 C CA . PHE A 1 236 ? -53.561 32.824 19.178 1.00 46.62 236 PHE A CA 1
ATOM 1887 C C . PHE A 1 236 ? -53.872 31.314 19.152 1.00 46.62 236 PHE A C 1
ATOM 1889 O O . PHE A 1 236 ? -53.689 30.645 20.158 1.00 46.62 236 PHE A O 1
ATOM 1896 N N . GLY A 1 237 ? -54.531 30.745 18.148 1.00 47.19 237 GLY A N 1
ATOM 1897 C CA . GLY A 1 237 ? -54.143 30.758 16.746 1.00 47.19 237 GLY A CA 1
ATOM 1898 C C . GLY A 1 237 ? -53.689 29.338 16.411 1.00 47.19 237 GLY A C 1
ATOM 1899 O O . GLY A 1 237 ? -52.498 29.051 16.480 1.00 47.19 237 GLY A O 1
ATOM 1900 N N . ASP A 1 238 ? -54.654 28.461 16.127 1.00 52.47 238 ASP A N 1
ATOM 1901 C CA . ASP A 1 238 ? -54.405 27.230 15.381 1.00 52.47 238 ASP A CA 1
ATOM 1902 C C . ASP A 1 238 ? -53.830 27.607 14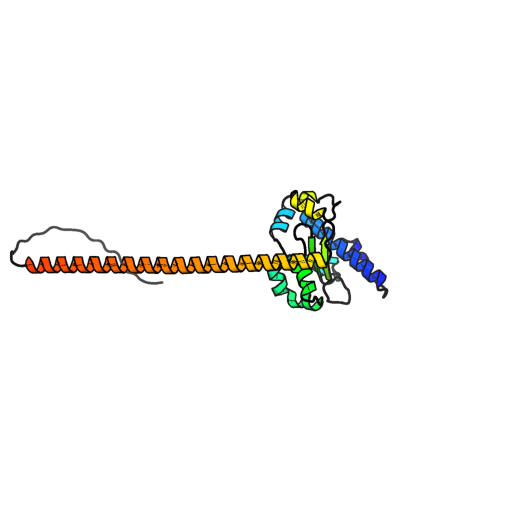.013 1.00 52.47 238 ASP A C 1
ATOM 1904 O O . ASP A 1 238 ? -54.407 28.446 13.320 1.00 52.47 238 ASP A O 1
ATOM 1908 N N . ASP A 1 239 ? -52.748 26.952 13.602 1.00 52.72 239 ASP A N 1
ATOM 1909 C CA . ASP A 1 239 ? -52.732 26.395 12.252 1.00 52.72 239 ASP A CA 1
ATOM 1910 C C . ASP A 1 239 ? -51.775 25.189 12.167 1.00 52.72 239 ASP A C 1
ATOM 1912 O O . ASP A 1 239 ? -50.652 25.246 12.686 1.00 52.72 239 ASP A O 1
ATOM 1916 N N . PRO A 1 240 ? -52.197 24.087 11.523 1.00 59.84 240 PRO A N 1
ATOM 1917 C CA . PRO A 1 240 ? -51.377 22.928 11.227 1.00 59.84 240 PRO A CA 1
ATOM 1918 C C . PRO A 1 240 ? -50.770 23.000 9.815 1.00 59.84 240 PRO A C 1
ATOM 1920 O O . PRO A 1 240 ? -51.343 23.571 8.892 1.00 59.84 240 PRO A O 1
ATOM 1923 N N . GLY A 1 241 ? -49.666 22.275 9.620 1.00 55.38 241 GLY A N 1
ATOM 1924 C CA . GLY A 1 241 ? -49.313 21.702 8.318 1.00 55.38 241 GLY A CA 1
ATOM 1925 C C . GLY A 1 241 ? -48.101 22.306 7.611 1.00 55.38 241 GLY A C 1
ATOM 1926 O O . GLY A 1 241 ? -48.189 23.373 7.014 1.00 55.38 241 GLY A O 1
ATOM 1927 N N . PHE A 1 242 ? -47.004 21.544 7.603 1.00 47.62 242 PHE A N 1
ATOM 1928 C CA . PHE A 1 242 ? -46.324 21.062 6.393 1.00 47.62 242 PHE A CA 1
ATOM 1929 C C . PHE A 1 242 ? -45.489 19.821 6.730 1.00 47.62 242 PHE A C 1
ATOM 1931 O O . PHE A 1 242 ? -44.901 19.792 7.835 1.00 47.62 242 PHE A O 1
#

Foldseek 3Di:
DCVLLVVPPDPDPDPVSLVVSLVVNVVVVVVVVVCVQLVDLCSLVVVCVLPFWAWEKEADSVVRDIDIDTDALVCCVPPVPVQCVLQVDDPLNVLLRGFLDDSLFKHKYWYAPSDPPGRHIDIDIDGDALPDPRQPSNDDDVSNVVSPDDDDDSVSSSVRSVVRVVVVVVVVVVVVVVVVVVVVVVVVVVVVVVVVVVVVVVVVVVVVVVVVVVVVVPPDDDDDDDDDDDDDDDDDDDDDDD

Sequence (242 aa):
MQRAFTDGCRLGNDNAEVTKWLHRAESSVELWIVRLIMKKEKRPDLFRSLGRGWILIHLWRAQSKFKWWFESIDRVLRNHQDDISAIKLDEHSLAKYTRGYMCQSEIVFMMRGLVPNAFSPTICIMKLASDYVHKDKWGGQDVQKAIMTPMPTDAERQAHAWKVEKAGERKKKTRQRKAEAAMAAREAADKEAGERDATTFEQLLAEFKEEDAARAEGAGAEEGSEASGETSNPTFGDDPGF

pLDDT: mean 78.9, std 16.31, range [34.22, 97.62]

Organism: NCBI:txid1460289